Protein 5A7Z (pdb70)

Solvent-accessible surface area: 12415 Å² total

Foldseek 3Di:
DAQDPQLVQQVVQCVVVVFQEEEEEPFDPGSLSLSLVVPVQKDKDFAKDAAADDAHNRRGYGYDHDDHIGRIYIGHNHDHDDTDADQWQAEEQALCLVLDDPVQNVLQVVLVQLLQVLCSVFGHQDRYEYECDQPDDHPPHHYYDADDDDPPAQEAEEWQPFPAEDFLVVLQVGIYYYFAGARPPGTGDRDRVVVVCVVVVHDHGYYYYAAPPHPPLADPRPSLVSQLSSCCNRRVDGSNVSRVVD

Organism: Sulfolobus acidocaldarius (strain ATCC 33909 / DSM 639 / JCM 8929 / NBRC 15157 / NCIMB 11770) (NCBI:txid330779)

Structure (mmCIF, N/CA/C/O backbone):
data_5A7Z
#
_entry.id   5A7Z
#
_cell.length_a   41.770
_cell.length_b   46.320
_cell.length_c   138.020
_cell.angle_alpha   90.00
_cell.angle_beta   90.00
_cell.angle_gamma   90.00
#
_symmetry.space_group_name_H-M   'P 21 21 21'
#
loop_
_entity.id
_entity.type
_entity.pdbx_description
1 polymer 'TRNA (ADENINE(9)-N1)-METHYLTRANSFERASE'
2 water water
#
loop_
_atom_site.group_PDB
_atom_site.id
_atom_site.type_symbol
_atom_site.label_atom_id
_atom_site.label_alt_id
_atom_site.label_comp_id
_atom_site.label_asym_id
_atom_site.label_entity_id
_atom_site.label_seq_id
_atom_site.pdbx_PDB_ins_code
_atom_site.Cartn_x
_atom_site.Cartn_y
_atom_site.Cartn_z
_atom_site.occupancy
_atom_site.B_iso_or_equiv
_atom_site.auth_seq_id
_atom_site.auth_comp_id
_atom_site.auth_asym_id
_atom_site.auth_atom_id
_atom_site.pdbx_PDB_model_num
ATOM 1 N N . ARG A 1 17 ? -4.686 36.136 8.630 1.00 46.97 -4 ARG A N 1
ATOM 2 C CA . ARG A 1 17 ? -3.561 37.059 8.311 1.00 38.69 -4 ARG A CA 1
ATOM 3 C C . ARG A 1 17 ? -3.901 37.940 7.141 1.00 37.76 -4 ARG A C 1
ATOM 4 O O . ARG A 1 17 ? -4.595 37.528 6.218 1.00 37.05 -4 ARG A O 1
ATOM 12 N N . GLY A 1 18 ? -3.389 39.156 7.160 1.00 35.79 -3 GLY A N 1
ATOM 13 C CA . GLY A 1 18 ? -3.452 40.018 5.987 1.00 32.98 -3 GLY A CA 1
ATOM 14 C C . GLY A 1 18 ? -2.333 39.689 5.001 1.00 33.03 -3 GLY A C 1
ATOM 15 O O . GLY A 1 18 ? -1.378 38.974 5.329 1.00 33.57 -3 GLY A O 1
ATOM 16 N N . SER A 1 19 ? -2.464 40.208 3.785 1.00 31.67 -2 SER A N 1
ATOM 17 C CA . SER A 1 19 ? -1.525 39.926 2.715 1.00 33.64 -2 SER A CA 1
ATOM 18 C C . SER A 1 19 ? -0.255 40.772 2.882 1.00 33.23 -2 SER A C 1
ATOM 19 O O . SER A 1 19 ? 0.782 40.436 2.341 1.00 34.58 -2 SER A O 1
ATOM 22 N N . HIS A 1 20 ? -0.352 41.856 3.620 1.00 32.90 -1 HIS A N 1
ATOM 23 C CA . HIS A 1 20 ? 0.666 42.879 3.683 1.00 35.38 -1 HIS A CA 1
ATOM 24 C C . HIS A 1 20 ? 0.975 43.359 5.110 1.00 29.47 -1 HIS A C 1
ATOM 25 O O . HIS A 1 20 ? 1.051 44.525 5.348 1.00 33.26 -1 HIS A O 1
ATOM 40 N N . THR A 1 22 ? 3.002 44.489 8.173 1.00 25.79 2 THR A N 1
ATOM 41 C CA . THR A 1 22 ? 4.247 45.204 8.276 1.00 30.53 2 THR A CA 1
ATOM 42 C C . THR A 1 22 ? 5.424 44.312 8.623 1.00 31.25 2 THR A C 1
ATOM 43 O O . THR A 1 22 ? 6.482 44.395 8.003 1.00 33.32 2 THR A O 1
ATOM 47 N N . LEU A 1 23 ? 5.258 43.479 9.649 1.00 33.72 3 LEU A N 1
ATOM 48 C CA . LEU A 1 23 ? 6.358 42.647 10.106 1.00 33.79 3 LEU A CA 1
ATOM 49 C C . LEU A 1 23 ? 6.693 41.508 9.108 1.00 33.57 3 LEU A C 1
ATOM 50 O O . LEU A 1 23 ? 7.866 41.140 8.910 1.00 32.72 3 LEU A O 1
ATOM 55 N N . ALA A 1 24 ? 5.672 40.999 8.442 1.00 31.65 4 ALA A N 1
ATOM 56 C CA . ALA A 1 24 ? 5.869 40.045 7.367 1.00 29.82 4 ALA A CA 1
ATOM 57 C C . ALA A 1 24 ? 6.659 40.666 6.242 1.00 30.05 4 ALA A C 1
ATOM 58 O O . ALA A 1 24 ? 7.481 40.012 5.621 1.00 36.41 4 ALA A O 1
ATOM 60 N N . LYS A 1 25 ? 6.369 41.917 5.931 1.00 30.36 5 LYS A N 1
ATOM 61 C CA . LYS A 1 25 ? 7.056 42.589 4.848 1.00 32.88 5 LYS A CA 1
ATOM 62 C C . LYS A 1 25 ? 8.571 42.684 5.103 1.00 34.19 5 LYS A C 1
ATOM 63 O O . LYS A 1 25 ? 9.356 42.367 4.235 1.00 35.18 5 LYS A O 1
ATOM 69 N N . VAL A 1 26 ? 8.963 43.115 6.296 1.00 35.33 6 VAL A N 1
ATOM 70 C CA . VAL A 1 26 ? 10.390 43.287 6.597 1.00 38.58 6 VAL A CA 1
ATOM 71 C C . VAL A 1 26 ? 11.110 41.927 6.700 1.00 36.82 6 VAL A C 1
ATOM 72 O O . VAL A 1 26 ? 12.283 41.801 6.345 1.00 39.96 6 VAL A O 1
ATOM 76 N N . PHE A 1 27 ? 10.401 40.907 7.174 1.00 34.91 7 PHE A N 1
ATOM 77 C CA . PHE A 1 27 ? 10.979 39.584 7.259 1.00 31.56 7 PHE A CA 1
ATOM 78 C C . PHE A 1 27 ? 11.187 39.057 5.864 1.00 33.54 7 PHE A C 1
ATOM 79 O O . PHE A 1 27 ? 12.291 38.628 5.522 1.00 34.27 7 PHE A O 1
ATOM 87 N N . SER A 1 28 ? 10.151 39.141 5.032 1.00 32.08 8 SER A N 1
ATOM 88 C CA . SER A 1 28 ? 10.241 38.626 3.657 1.00 34.15 8 SER A CA 1
ATOM 89 C C . SER A 1 28 ? 11.319 39.316 2.872 1.00 33.65 8 SER A C 1
ATOM 90 O O . SER A 1 28 ? 11.935 38.696 2.059 1.00 32.55 8 SER A O 1
ATOM 93 N N . GLN A 1 29 ? 11.503 40.616 3.092 1.00 36.21 9 GLN A N 1
ATOM 94 C CA . GLN A 1 29 ? 12.572 41.384 2.418 1.00 39.97 9 GLN A CA 1
ATOM 95 C C . GLN A 1 29 ? 13.946 40.779 2.686 1.00 37.64 9 GLN A C 1
ATOM 96 O O . GLN A 1 29 ? 14.777 40.663 1.796 1.00 37.10 9 GLN A O 1
ATOM 102 N N . LYS A 1 30 ? 14.157 40.366 3.920 1.00 36.68 10 LYS A N 1
ATOM 103 C CA . LYS A 1 30 ? 15.409 39.816 4.311 1.00 32.97 10 LYS A CA 1
ATOM 104 C C . LYS A 1 30 ? 15.587 38.442 3.694 1.00 35.45 10 LYS A C 1
ATOM 105 O O . LYS A 1 30 ? 16.683 38.085 3.222 1.00 38.15 10 LYS A O 1
ATOM 111 N N . LEU A 1 31 ? 14.532 37.642 3.734 1.00 33.55 11 LEU A N 1
ATOM 112 C CA . LEU A 1 31 ? 14.602 36.286 3.205 1.00 34.94 11 LEU A CA 1
ATOM 113 C C . LEU A 1 31 ? 14.881 36.296 1.700 1.00 34.52 11 LEU A C 1
ATOM 114 O O . LEU A 1 31 ? 15.687 35.496 1.206 1.00 35.92 11 LEU A O 1
ATOM 119 N N . ARG A 1 32 ? 14.222 37.204 0.993 1.00 34.42 12 ARG A N 1
ATOM 120 C CA . ARG A 1 32 ? 14.484 37.451 -0.423 1.00 39.51 12 ARG A CA 1
ATOM 121 C C . ARG A 1 32 ? 15.938 37.857 -0.717 1.00 36.45 12 ARG A C 1
ATOM 122 O O . ARG A 1 32 ? 16.506 37.411 -1.676 1.00 40.13 12 ARG A O 1
ATOM 130 N N . GLU A 1 33 ? 16.467 38.792 0.045 1.00 38.79 13 GLU A N 1
ATOM 131 C CA . GLU A 1 33 ? 17.887 39.138 -0.013 1.00 42.18 13 GLU A CA 1
ATOM 132 C C . GLU A 1 33 ? 18.735 37.895 0.003 1.00 40.19 13 GLU A C 1
ATOM 133 O O . GLU A 1 33 ? 19.626 37.740 -0.807 1.00 40.40 13 GLU A O 1
ATOM 139 N N . LEU A 1 34 ? 18.427 37.000 0.939 1.00 41.25 14 LEU A N 1
ATOM 140 C CA . LEU A 1 34 ? 19.152 35.724 1.103 1.00 38.13 14 LEU A CA 1
ATOM 141 C C . LEU A 1 34 ? 18.807 34.642 0.102 1.00 34.61 14 LEU A C 1
ATOM 142 O O . LEU A 1 34 ? 19.292 33.534 0.222 1.00 36.79 14 LEU A O 1
ATOM 147 N N . GLY A 1 35 ? 17.906 34.925 -0.832 1.00 34.76 15 GLY A N 1
ATOM 148 C CA . GLY A 1 35 ? 17.492 33.938 -1.832 1.00 33.55 15 GLY A CA 1
ATOM 149 C C . GLY A 1 35 ? 16.609 32.817 -1.296 1.00 35.47 15 GLY A C 1
ATOM 150 O O . GLY A 1 35 ? 16.480 31.778 -1.932 1.00 36.80 15 GLY A O 1
ATOM 151 N N . ILE A 1 36 ? 15.981 33.036 -0.143 1.00 34.32 16 ILE A N 1
ATOM 152 C CA . ILE A 1 36 ? 15.108 32.038 0.479 1.00 35.60 16 ILE A CA 1
ATOM 153 C C . ILE A 1 36 ? 13.637 32.273 0.083 1.00 35.20 16 ILE A C 1
ATOM 154 O O . ILE A 1 36 ? 13.049 33.305 0.403 1.00 38.18 16 ILE A O 1
ATOM 159 N N . SER A 1 37 ? 13.060 31.262 -0.557 1.00 35.99 17 SER A N 1
ATOM 160 C CA . SER A 1 37 ? 11.718 31.307 -1.105 1.00 36.14 17 SER A CA 1
ATOM 161 C C . SER A 1 37 ? 10.761 30.393 -0.406 1.00 32.20 17 SER A C 1
ATOM 162 O O . SER A 1 37 ? 9.560 30.422 -0.684 1.00 34.64 17 SER A O 1
ATOM 165 N N . SER A 1 38 ? 11.290 29.523 0.435 1.00 31.36 18 SER A N 1
ATOM 166 C CA . SER A 1 38 ? 10.480 28.545 1.142 1.00 30.60 18 SER A CA 1
ATOM 167 C C . SER A 1 38 ? 11.070 28.273 2.467 1.00 27.92 18 SER A C 1
ATOM 168 O O . SER A 1 38 ? 12.311 28.286 2.642 1.00 29.16 18 SER A O 1
ATOM 171 N N . ILE A 1 39 ? 10.209 27.900 3.379 1.00 27.31 19 ILE A N 1
ATOM 172 C CA . ILE A 1 39 ? 10.613 27.553 4.727 1.00 26.73 19 ILE A CA 1
ATOM 173 C C . ILE A 1 39 ? 9.713 26.447 5.228 1.00 26.98 19 ILE A C 1
ATOM 174 O O . ILE A 1 39 ? 8.457 26.551 5.115 1.00 26.75 19 ILE A O 1
ATOM 179 N N . TYR A 1 40 ? 10.314 25.400 5.791 1.00 25.90 20 TYR A N 1
ATOM 180 C CA . TYR A 1 40 ? 9.553 24.369 6.494 1.00 26.15 20 TYR A CA 1
ATOM 181 C C . TYR A 1 40 ? 9.286 24.839 7.917 1.00 29.18 20 TYR A C 1
ATOM 182 O O . TYR A 1 40 ? 10.216 25.122 8.648 1.00 26.63 20 TYR A O 1
ATOM 191 N N . ILE A 1 41 ? 7.999 25.014 8.266 1.00 29.56 21 ILE A N 1
ATOM 192 C CA . ILE A 1 41 ? 7.603 25.721 9.475 1.00 26.78 21 ILE A CA 1
ATOM 193 C C . ILE A 1 41 ? 7.062 24.774 10.540 1.00 30.97 21 ILE A C 1
ATOM 194 O O . ILE A 1 41 ? 6.823 25.186 11.664 1.00 28.86 21 ILE A O 1
ATOM 199 N N . GLY A 1 42 ? 6.842 23.516 10.187 1.00 30.85 22 GLY A N 1
ATOM 200 C CA . GLY A 1 42 ? 6.495 22.514 11.191 1.00 32.09 22 GLY A CA 1
ATOM 201 C C . GLY A 1 42 ? 5.109 22.753 11.732 1.00 33.57 22 GLY A C 1
ATOM 202 O O . GLY A 1 42 ? 4.146 22.869 10.955 1.00 32.83 22 GLY A O 1
ATOM 203 N N . HIS A 1 43 ? 5.032 22.916 13.055 1.00 36.51 23 HIS A N 1
ATOM 204 C CA . HIS A 1 43 ? 3.778 23.187 13.764 1.00 37.82 23 HIS A CA 1
ATOM 205 C C . HIS A 1 43 ? 3.484 24.676 13.948 1.00 40.88 23 HIS A C 1
ATOM 206 O O . HIS A 1 43 ? 2.463 25.019 14.536 1.00 34.98 23 HIS A O 1
ATOM 213 N N . GLU A 1 44 ? 4.370 25.558 13.477 1.00 35.42 24 GLU A N 1
ATOM 214 C CA . GLU A 1 44 ? 4.188 26.982 13.727 1.00 34.24 24 GLU A CA 1
ATOM 215 C C . GLU A 1 44 ? 2.985 27.475 12.992 1.00 29.46 24 GLU A C 1
ATOM 216 O O . GLU A 1 44 ? 2.557 26.872 12.035 1.00 33.92 24 GLU A O 1
ATOM 222 N N . ARG A 1 45 ? 2.452 28.592 13.438 1.00 31.52 25 ARG A N 1
ATOM 223 C CA . ARG A 1 45 ? 1.408 29.288 12.719 1.00 35.19 25 ARG A CA 1
ATOM 224 C C . ARG A 1 45 ? 1.938 29.772 11.377 1.00 33.41 25 ARG A C 1
ATOM 225 O O . ARG A 1 45 ? 3.031 30.317 11.294 1.00 33.64 25 ARG A O 1
ATOM 233 N N . PRO A 1 46 ? 1.127 29.613 10.327 1.00 35.26 26 PRO A N 1
ATOM 234 C CA . PRO A 1 46 ? 1.530 29.906 8.959 1.00 34.12 26 PRO A CA 1
ATOM 235 C C . PRO A 1 46 ? 1.450 31.395 8.638 1.00 32.67 26 PRO A C 1
ATOM 236 O O . PRO A 1 46 ? 0.605 31.809 7.885 1.00 34.07 26 PRO A O 1
ATOM 240 N N . SER A 1 47 ? 2.355 32.179 9.219 1.00 29.24 27 SER A N 1
ATOM 241 C CA . SER A 1 47 ? 2.371 33.611 9.051 1.00 28.01 27 SER A CA 1
ATOM 242 C C . SER A 1 47 ? 3.793 34.061 9.324 1.00 26.09 27 SER A C 1
ATOM 243 O O . SER A 1 47 ? 4.320 33.725 10.360 1.00 27.49 27 SER A O 1
ATOM 246 N N . LEU A 1 48 ? 4.390 34.838 8.421 1.00 24.81 28 LEU A N 1
ATOM 247 C CA . LEU A 1 48 ? 5.764 35.326 8.633 1.00 27.87 28 LEU A CA 1
ATOM 248 C C . LEU A 1 48 ? 5.828 36.178 9.859 1.00 28.29 28 LEU A C 1
ATOM 249 O O . LEU A 1 48 ? 6.899 36.346 10.431 1.00 31.84 28 LEU A O 1
ATOM 254 N N . GLN A 1 49 ? 4.703 36.775 10.242 1.00 26.18 29 GLN A N 1
ATOM 255 C CA . GLN A 1 49 ? 4.686 37.631 11.435 1.00 27.87 29 GLN A CA 1
ATOM 256 C C . GLN A 1 49 ? 4.806 36.795 12.683 1.00 25.09 29 GLN A C 1
ATOM 257 O O . GLN A 1 49 ? 5.418 37.223 13.654 1.00 26.10 29 GLN A O 1
ATOM 263 N N . SER A 1 50 ? 4.174 35.623 12.664 1.00 26.23 30 SER A N 1
ATOM 264 C CA . SER A 1 50 ? 4.238 34.655 13.771 1.00 28.14 30 SER A CA 1
ATOM 265 C C . SER A 1 50 ? 5.648 34.092 13.872 1.00 27.13 30 SER A C 1
ATOM 266 O O . SER A 1 50 ? 6.174 33.913 14.931 1.00 27.70 30 SER A O 1
ATOM 269 N N . LEU A 1 51 ? 6.274 33.865 12.751 1.00 25.67 31 LEU A N 1
ATOM 270 C CA . LEU A 1 51 ? 7.598 33.322 12.775 1.00 29.22 31 LEU A CA 1
ATOM 271 C C . LEU A 1 51 ? 8.530 34.381 13.285 1.00 26.83 31 LEU A C 1
ATOM 272 O O . LEU A 1 51 ? 9.381 34.099 14.103 1.00 27.91 31 LEU A O 1
ATOM 277 N N . ALA A 1 52 ? 8.355 35.613 12.811 1.00 28.46 32 ALA A N 1
ATOM 278 C CA . ALA A 1 52 ? 9.224 36.714 13.245 1.00 28.85 32 ALA A CA 1
ATOM 279 C C . ALA A 1 52 ? 9.178 36.864 14.746 1.00 30.94 32 ALA A C 1
ATOM 280 O O . ALA A 1 52 ? 10.211 36.979 15.388 1.00 31.42 32 ALA A O 1
ATOM 282 N N . ILE A 1 53 ? 7.983 36.795 15.317 1.00 30.88 33 ILE A N 1
ATOM 283 C CA . ILE A 1 53 ? 7.831 36.934 16.741 1.00 33.74 33 ILE A CA 1
ATOM 284 C C . ILE A 1 53 ? 8.638 35.876 17.472 1.00 34.01 33 ILE A C 1
ATOM 285 O O . ILE A 1 53 ? 9.301 36.182 18.471 1.00 29.80 33 ILE A O 1
ATOM 290 N N . LYS A 1 54 ? 8.556 34.630 17.011 1.00 31.47 34 LYS A N 1
ATOM 291 C CA . LYS A 1 54 ? 9.278 33.555 17.680 1.00 31.57 34 LYS A CA 1
ATOM 292 C C . LYS A 1 54 ? 10.792 33.732 17.514 1.00 31.77 34 LYS A C 1
ATOM 293 O O . LYS A 1 54 ? 11.585 33.363 18.387 1.00 29.94 34 LYS A O 1
ATOM 307 N N . LEU A 1 56 ? 12.328 36.635 17.196 1.00 36.04 36 LEU A N 1
ATOM 308 C CA . LEU A 1 56 ? 12.759 37.801 17.954 1.00 37.55 36 LEU A CA 1
ATOM 309 C C . LEU A 1 56 ? 12.729 37.567 19.452 1.00 40.89 36 LEU A C 1
ATOM 310 O O . LEU A 1 56 ? 13.564 38.093 20.162 1.00 46.35 36 LEU A O 1
ATOM 315 N N . LEU A 1 57 ? 11.765 36.789 19.928 1.00 39.58 37 LEU A N 1
ATOM 316 C CA . LEU A 1 57 ? 11.535 36.655 21.366 1.00 41.18 37 LEU A CA 1
ATOM 317 C C . LEU A 1 57 ? 11.909 35.287 21.954 1.00 41.94 37 LEU A C 1
ATOM 318 O O . LEU A 1 57 ? 12.325 35.232 23.095 1.00 45.84 37 LEU A O 1
ATOM 323 N N . LYS A 1 58 ? 11.760 34.192 21.191 1.00 41.89 38 LYS A N 1
ATOM 324 C CA . LYS A 1 58 ? 11.717 32.826 21.784 1.00 35.38 38 LYS A CA 1
ATOM 325 C C . LYS A 1 58 ? 12.863 31.893 21.407 1.00 35.06 38 LYS A C 1
ATOM 326 O O . LYS A 1 58 ? 12.734 30.670 21.577 1.00 38.55 38 LYS A O 1
ATOM 332 N N . ASN A 1 59 ? 13.937 32.420 20.828 1.00 35.34 39 ASN A N 1
ATOM 333 C CA . ASN A 1 59 ? 15.074 31.579 20.403 1.00 38.65 39 ASN A CA 1
ATOM 334 C C . ASN A 1 59 ? 14.773 30.548 19.275 1.00 36.33 39 ASN A C 1
ATOM 335 O O . ASN A 1 59 ? 15.268 29.408 19.292 1.00 41.87 39 ASN A O 1
ATOM 340 N N . TYR A 1 60 ? 14.019 30.985 18.270 1.00 33.14 40 TYR A N 1
ATOM 341 C CA . TYR A 1 60 ? 13.836 30.224 17.042 1.00 32.38 40 TYR A CA 1
ATOM 342 C C . TYR A 1 60 ? 14.721 30.802 15.938 1.00 32.34 40 TYR A C 1
ATOM 343 O O . TYR A 1 60 ? 15.030 31.970 15.937 1.00 33.29 40 TYR A O 1
ATOM 352 N N . GLY A 1 61 ? 15.092 29.987 14.971 1.00 29.58 41 GLY A N 1
ATOM 353 C CA . GLY A 1 61 ? 15.675 30.518 13.766 1.00 27.51 41 GLY A CA 1
ATOM 354 C C . GLY A 1 61 ? 15.616 29.497 12.673 1.00 29.12 41 GLY A C 1
ATOM 355 O O . GLY A 1 61 ? 14.845 28.541 12.745 1.00 31.74 41 GLY A O 1
ATOM 356 N N . LEU A 1 62 ? 16.461 29.681 11.678 1.00 28.75 42 LEU A N 1
ATOM 357 C CA . LEU A 1 62 ? 16.497 28.829 10.517 1.00 29.16 42 LEU A CA 1
ATOM 358 C C . LEU A 1 62 ? 17.615 27.791 10.612 1.00 30.51 42 LEU A C 1
ATOM 359 O O . LEU A 1 62 ? 18.737 28.091 11.054 1.00 30.90 42 LEU A O 1
ATOM 364 N N . VAL A 1 63 ? 17.299 26.581 10.179 1.00 28.12 43 VAL A N 1
ATOM 365 C CA . VAL A 1 63 ? 18.267 25.540 10.020 1.00 32.45 43 VAL A CA 1
ATOM 366 C C . VAL A 1 63 ? 18.322 25.104 8.546 1.00 32.36 43 VAL A C 1
ATOM 367 O O . VAL A 1 63 ? 17.295 24.954 7.890 1.00 31.22 43 VAL A O 1
ATOM 371 N N . GLU A 1 64 ? 19.527 24.981 8.022 1.00 30.10 44 GLU A N 1
ATOM 372 C CA . GLU A 1 64 ? 19.721 24.617 6.658 1.00 34.00 44 GLU A CA 1
ATOM 373 C C . GLU A 1 64 ? 19.589 23.131 6.510 1.00 34.72 44 GLU A C 1
ATOM 374 O O . GLU A 1 64 ? 20.293 22.386 7.142 1.00 43.98 44 GLU A O 1
ATOM 380 N N . GLU A 1 65 ? 18.630 22.723 5.728 1.00 37.20 45 GLU A N 1
ATOM 381 C CA . GLU A 1 65 ? 18.268 21.344 5.603 1.00 41.89 45 GLU A CA 1
ATOM 382 C C . GLU A 1 65 ? 17.152 21.164 4.603 1.00 37.00 45 GLU A C 1
ATOM 383 O O . GLU A 1 65 ? 16.295 21.987 4.433 1.00 38.69 45 GLU A O 1
ATOM 389 N N . ARG A 1 66 ? 17.207 20.062 3.922 1.00 33.15 46 ARG A N 1
ATOM 390 C CA . ARG A 1 66 ? 16.300 19.794 2.824 1.00 39.87 46 ARG A CA 1
ATOM 391 C C . ARG A 1 66 ? 15.062 19.025 3.307 1.00 36.21 46 ARG A C 1
ATOM 392 O O . ARG A 1 66 ? 15.177 18.006 3.927 1.00 38.14 46 ARG A O 1
ATOM 400 N N . ARG A 1 67 ? 13.883 19.567 3.044 1.00 35.22 47 ARG A N 1
ATOM 401 C CA . ARG A 1 67 ? 12.635 18.950 3.433 1.00 32.12 47 ARG A CA 1
ATOM 402 C C . ARG A 1 67 ? 11.652 19.044 2.300 1.00 34.74 47 ARG A C 1
ATOM 403 O O . ARG A 1 67 ? 11.781 19.869 1.396 1.00 37.59 47 ARG A O 1
ATOM 411 N N . GLU A 1 68 ? 10.648 18.206 2.343 1.00 34.48 48 GLU A N 1
ATOM 412 C CA . GLU A 1 68 ? 9.547 18.352 1.454 1.00 38.81 48 GLU A CA 1
ATOM 413 C C . GLU A 1 68 ? 8.370 18.658 2.336 1.00 38.01 48 GLU A C 1
ATOM 414 O O . GLU A 1 68 ? 8.441 18.466 3.521 1.00 44.21 48 GLU A O 1
ATOM 420 N N . GLY A 1 69 ? 7.297 19.165 1.779 1.00 34.12 49 GLY A N 1
ATOM 421 C CA . GLY A 1 69 ? 6.126 19.374 2.584 1.00 34.77 49 GLY A CA 1
ATOM 422 C C . GLY A 1 69 ? 5.053 19.875 1.694 1.00 36.10 49 GLY A C 1
ATOM 423 O O . GLY A 1 69 ? 5.240 19.990 0.483 1.00 39.53 49 GLY A O 1
ATOM 432 N N . LEU A 1 71 ? 2.392 22.887 0.651 1.00 35.08 51 LEU A N 1
ATOM 433 C CA . LEU A 1 71 ? 2.233 24.328 0.750 1.00 34.98 51 LEU A CA 1
ATOM 434 C C . LEU A 1 71 ? 1.085 24.697 1.660 1.00 39.58 51 LEU A C 1
ATOM 435 O O . LEU A 1 71 ? -0.050 24.306 1.423 1.00 39.37 51 LEU A O 1
ATOM 440 N N . ILE A 1 72 ? 1.388 25.443 2.717 1.00 40.73 52 ILE A N 1
ATOM 441 C CA . ILE A 1 72 ? 0.374 25.894 3.629 1.00 37.79 52 ILE A CA 1
ATOM 442 C C . ILE A 1 72 ? -0.102 27.286 3.257 1.00 38.67 52 ILE A C 1
ATOM 443 O O . ILE A 1 72 ? -1.290 27.548 3.245 1.00 43.30 52 ILE A O 1
ATOM 448 N N . THR A 1 73 ? 0.835 28.183 2.978 1.00 36.44 53 THR A N 1
ATOM 449 C CA . THR A 1 73 ? 0.510 29.552 2.612 1.00 33.83 53 THR A CA 1
ATOM 450 C C . THR A 1 73 ? 1.723 30.145 1.935 1.00 33.93 53 THR A C 1
ATOM 451 O O . THR A 1 73 ? 2.851 29.660 2.133 1.00 33.57 53 THR A O 1
ATOM 455 N N . GLN A 1 74 ? 1.493 31.177 1.131 1.00 29.96 54 GLN A N 1
ATOM 456 C CA . GLN A 1 74 ? 2.567 31.955 0.568 1.00 36.35 54 GLN A CA 1
ATOM 457 C C . GLN A 1 74 ? 2.429 33.414 0.996 1.00 33.20 54 GLN A C 1
ATOM 458 O O . GLN A 1 74 ? 1.469 34.078 0.652 1.00 35.80 54 GLN A O 1
ATOM 464 N N . ASP A 1 75 ? 3.431 33.911 1.705 1.00 32.70 55 ASP A N 1
ATOM 465 C CA . ASP A 1 75 ? 3.336 35.201 2.422 1.00 33.04 55 ASP A CA 1
ATOM 466 C C . ASP A 1 75 ? 4.439 36.073 1.896 1.00 34.62 55 ASP A C 1
ATOM 467 O O . ASP A 1 75 ? 5.614 35.739 2.049 1.00 31.06 55 ASP A O 1
ATOM 472 N N . HIS A 1 76 ? 4.070 37.150 1.244 1.00 35.30 56 HIS A N 1
ATOM 473 C CA . HIS A 1 76 ? 5.018 38.012 0.605 1.00 35.59 56 HIS A CA 1
ATOM 474 C C . HIS A 1 76 ? 5.970 37.182 -0.238 1.00 37.95 56 HIS A C 1
ATOM 475 O O . HIS A 1 76 ? 7.152 37.377 -0.204 1.00 37.57 56 HIS A O 1
ATOM 482 N N . GLY A 1 77 ? 5.420 36.227 -0.972 1.00 39.33 57 GLY A N 1
ATOM 483 C CA . GLY A 1 77 ? 6.169 35.392 -1.905 1.00 39.87 57 GLY A CA 1
ATOM 484 C C . GLY A 1 77 ? 7.020 34.309 -1.264 1.00 42.22 57 GLY A C 1
ATOM 485 O O . GLY A 1 77 ? 7.761 33.627 -1.952 1.00 40.61 57 GLY A O 1
ATOM 486 N N . ILE A 1 78 ? 6.964 34.174 0.061 1.00 40.26 58 ILE A N 1
ATOM 487 C CA . ILE A 1 78 ? 7.704 33.109 0.719 1.00 33.49 58 ILE A CA 1
ATOM 488 C C . ILE A 1 78 ? 6.740 31.984 0.939 1.00 32.54 58 ILE A C 1
ATOM 489 O O . ILE A 1 78 ? 5.724 32.176 1.572 1.00 33.83 58 ILE A O 1
ATOM 494 N N . LYS A 1 79 ? 7.051 30.811 0.404 1.00 30.68 59 LYS A N 1
ATOM 495 C CA . LYS A 1 79 ? 6.248 29.630 0.653 1.00 31.25 59 LYS A CA 1
ATOM 496 C C . LYS A 1 79 ? 6.509 29.046 2.037 1.00 31.33 59 LYS A C 1
ATOM 497 O O . LYS A 1 79 ? 7.680 28.773 2.416 1.00 28.48 59 LYS A O 1
ATOM 503 N N . LEU A 1 80 ? 5.427 28.822 2.787 1.00 26.44 60 LEU A N 1
ATOM 504 C CA . LEU A 1 80 ? 5.528 28.201 4.112 1.00 29.44 60 LEU A CA 1
ATOM 505 C C . LEU A 1 80 ? 4.945 26.836 4.033 1.00 30.71 60 LEU A C 1
ATOM 506 O O . LEU A 1 80 ? 3.782 26.676 3.636 1.00 31.64 60 LEU A O 1
ATOM 511 N N . ILE A 1 81 ? 5.776 25.835 4.288 1.00 30.01 61 ILE A N 1
ATOM 512 C CA . ILE A 1 81 ? 5.393 24.474 4.028 1.00 29.41 61 ILE A CA 1
ATOM 513 C C . ILE A 1 81 ? 5.526 23.630 5.236 1.00 29.89 61 ILE A C 1
ATOM 514 O O . ILE A 1 81 ? 6.297 23.928 6.141 1.00 31.17 61 ILE A O 1
ATOM 519 N N . SER A 1 82 ? 4.768 22.546 5.255 1.00 33.68 62 SER A N 1
ATOM 520 C CA . SER A 1 82 ? 4.779 21.664 6.392 1.00 39.11 62 SER A CA 1
ATOM 521 C C . SER A 1 82 ? 4.239 20.277 6.028 1.00 41.52 62 SER A C 1
ATOM 522 O O . SER A 1 82 ? 3.567 20.115 5.014 1.00 48.48 62 SER A O 1
ATOM 525 N N . GLY A 1 83 ? 4.502 19.293 6.883 1.00 50.75 63 GLY A N 1
ATOM 526 C CA . GLY A 1 83 ? 3.988 17.932 6.671 1.00 51.59 63 GLY A CA 1
ATOM 527 C C . GLY A 1 83 ? 4.704 17.244 5.524 1.00 55.82 63 GLY A C 1
ATOM 528 O O . GLY A 1 83 ? 5.954 17.212 5.478 1.00 54.68 63 GLY A O 1
ATOM 529 N N . LYS A 1 84 ? 3.925 16.695 4.590 1.00 56.86 64 LYS A N 1
ATOM 530 C CA . LYS A 1 84 ? 4.491 16.002 3.433 1.00 56.25 64 LYS A CA 1
ATOM 531 C C . LYS A 1 84 ? 3.796 16.412 2.155 1.00 49.29 64 LYS A C 1
ATOM 532 O O . LYS A 1 84 ? 2.597 16.740 2.151 1.00 45.96 64 LYS A O 1
ATOM 538 N N . GLY A 1 85 ? 4.557 16.426 1.063 1.00 44.99 65 GLY A N 1
ATOM 539 C CA . GLY A 1 85 ? 4.025 16.872 -0.213 1.00 45.45 65 GLY A CA 1
ATOM 540 C C . GLY A 1 85 ? 5.102 17.204 -1.215 1.00 46.11 65 GLY A C 1
ATOM 541 O O . GLY A 1 85 ? 6.259 16.825 -1.055 1.00 50.29 65 GLY A O 1
ATOM 542 N N . THR A 1 86 ? 4.725 17.946 -2.241 1.00 48.38 66 THR A N 1
ATOM 543 C CA . THR A 1 86 ? 5.552 18.050 -3.437 1.00 55.31 66 THR A CA 1
ATOM 544 C C . THR A 1 86 ? 6.494 19.241 -3.421 1.00 51.15 66 THR A C 1
ATOM 545 O O . THR A 1 86 ? 7.252 19.423 -4.366 1.00 51.41 66 THR A O 1
ATOM 549 N N . GLU A 1 87 ? 6.400 20.086 -2.394 1.00 44.50 67 GLU A N 1
ATOM 550 C CA . GLU A 1 87 ? 7.229 21.272 -2.329 1.00 40.10 67 GLU A CA 1
ATOM 551 C C . GLU A 1 87 ? 8.522 20.929 -1.585 1.00 38.72 67 GLU A C 1
ATOM 552 O O . GLU A 1 87 ? 8.574 19.987 -0.816 1.00 49.34 67 GLU A O 1
ATOM 558 N N . THR A 1 88 ? 9.562 21.680 -1.852 1.00 33.58 68 THR A N 1
ATOM 559 C CA . THR A 1 88 ? 10.845 21.532 -1.181 1.00 36.35 68 THR A CA 1
ATOM 560 C C . THR A 1 88 ? 11.156 22.826 -0.465 1.00 30.74 68 THR A C 1
ATOM 561 O O . THR A 1 88 ? 10.819 23.865 -0.959 1.00 32.14 68 THR A O 1
ATOM 565 N N . SER A 1 89 ? 11.836 22.754 0.676 1.00 32.08 69 SER A N 1
ATOM 566 C CA . SER A 1 89 ? 12.509 23.932 1.261 1.00 30.90 69 SER A CA 1
ATOM 567 C C . SER A 1 89 ? 13.934 23.546 1.551 1.00 28.53 69 SER A C 1
ATOM 568 O O . SER A 1 89 ? 14.229 22.367 1.610 1.00 29.37 69 SER A O 1
ATOM 571 N N . ARG A 1 90 ? 14.810 24.542 1.690 1.00 26.81 70 ARG A N 1
ATOM 572 C CA . ARG A 1 90 ? 16.227 24.346 2.071 1.00 27.79 70 ARG A CA 1
ATOM 573 C C . ARG A 1 90 ? 16.515 24.880 3.460 1.00 28.13 70 ARG A C 1
ATOM 574 O O . ARG A 1 90 ? 17.671 24.869 3.910 1.00 28.42 70 ARG A O 1
ATOM 582 N N . TYR A 1 91 ? 15.488 25.464 4.092 1.00 28.30 71 TYR A N 1
ATOM 583 C CA . TYR A 1 91 ? 15.595 26.059 5.419 1.00 26.60 71 TYR A CA 1
ATOM 584 C C . TYR A 1 91 ? 14.370 25.667 6.221 1.00 28.07 71 TYR A C 1
ATOM 585 O O . TYR A 1 91 ? 13.224 25.723 5.714 1.00 27.77 71 TYR A O 1
ATOM 594 N N . THR A 1 92 ? 14.620 25.225 7.451 1.00 27.32 72 THR A N 1
ATOM 595 C CA . THR A 1 92 ? 13.582 24.8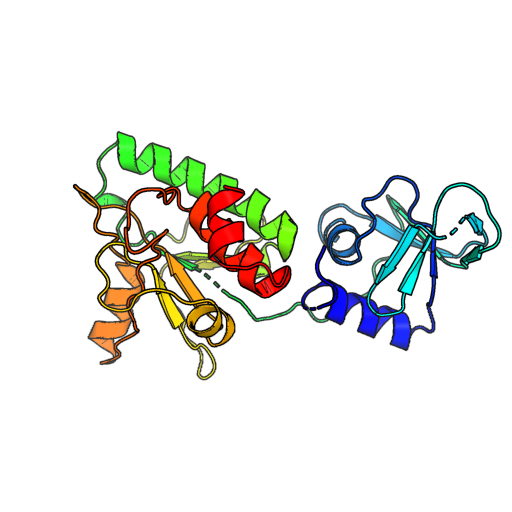21 8.363 1.00 28.55 72 THR A CA 1
ATOM 596 C C . THR A 1 92 ? 13.550 25.768 9.555 1.00 30.32 72 THR A C 1
ATOM 597 O O . THR A 1 92 ? 14.602 26.113 10.114 1.00 29.35 72 THR A O 1
ATOM 601 N N . PHE A 1 93 ? 12.357 26.223 9.920 1.00 26.74 73 PHE A N 1
ATOM 602 C CA . PHE A 1 93 ? 12.219 27.157 11.020 1.00 29.60 73 PHE A CA 1
ATOM 603 C C . PHE A 1 93 ? 12.109 26.362 12.307 1.00 33.12 73 PHE A C 1
ATOM 604 O O . PHE A 1 93 ? 11.185 25.592 12.469 1.00 32.98 73 PHE A O 1
ATOM 612 N N . ARG A 1 94 ? 13.010 26.582 13.244 1.00 38.58 74 ARG A N 1
ATOM 613 C CA . ARG A 1 94 ? 12.842 25.958 14.548 1.00 41.14 74 ARG A CA 1
ATOM 614 C C . ARG A 1 94 ? 13.723 26.428 15.675 1.00 37.18 74 ARG A C 1
ATOM 615 O O . ARG A 1 94 ? 14.669 27.194 15.488 1.00 33.71 74 ARG A O 1
ATOM 623 N N . LYS A 1 95 ? 13.452 25.835 16.829 1.00 38.68 75 LYS A N 1
ATOM 624 C CA . LYS A 1 95 ? 14.062 26.189 18.085 1.00 39.43 75 LYS A CA 1
ATOM 625 C C . LYS A 1 95 ? 15.570 26.019 17.966 1.00 35.26 75 LYS A C 1
ATOM 626 O O . LYS A 1 95 ? 16.018 25.022 17.452 1.00 38.14 75 LYS A O 1
ATOM 632 N N . GLY A 1 96 ? 16.341 27.011 18.407 1.00 36.92 76 GLY A N 1
ATOM 633 C CA . GLY A 1 96 ? 17.810 26.923 18.372 1.00 33.50 76 GLY A CA 1
ATOM 634 C C . GLY A 1 96 ? 18.422 27.179 17.009 1.00 36.16 76 GLY A C 1
ATOM 635 O O . GLY A 1 96 ? 19.625 27.090 16.853 1.00 41.59 76 GLY A O 1
ATOM 636 N N . GLY A 1 97 ? 17.599 27.494 16.010 1.00 35.89 77 GLY A N 1
ATOM 637 C CA . GLY A 1 97 ? 18.099 27.910 14.710 1.00 38.73 77 GLY A CA 1
ATOM 638 C C . GLY A 1 97 ? 18.732 29.304 14.737 1.00 42.35 77 GLY A C 1
ATOM 639 O O . GLY A 1 97 ? 18.591 30.040 15.713 1.00 39.97 77 GLY A O 1
ATOM 640 N N . LYS A 1 98 ? 19.391 29.681 13.640 1.00 43.72 78 LYS A N 1
ATOM 641 C CA . LYS A 1 98 ? 20.046 30.974 13.555 1.00 44.69 78 LYS A CA 1
ATOM 642 C C . LYS A 1 98 ? 19.056 32.048 13.218 1.00 40.38 78 LYS A C 1
ATOM 643 O O . LYS A 1 98 ? 18.202 31.853 12.394 1.00 37.18 78 LYS A O 1
ATOM 649 N N . LYS A 1 99 ? 19.211 33.199 13.839 1.00 45.78 79 LYS A N 1
ATOM 650 C CA . LYS A 1 99 ? 18.416 34.377 13.576 1.00 47.98 79 LYS A CA 1
ATOM 651 C C . LYS A 1 99 ? 18.876 35.103 12.352 1.00 45.96 79 LYS A C 1
ATOM 652 O O . LYS A 1 99 ? 20.030 35.085 12.037 1.00 49.43 79 LYS A O 1
ATOM 658 N N . VAL A 1 100 ? 17.970 35.769 11.671 1.00 42.20 80 VAL A N 1
ATOM 659 C CA . VAL A 1 100 ? 18.390 36.726 10.644 1.00 38.57 80 VAL A CA 1
ATOM 660 C C . VAL A 1 100 ? 17.925 38.105 11.056 1.00 37.78 80 VAL A C 1
ATOM 661 O O . VAL A 1 100 ? 16.869 38.243 11.646 1.00 39.17 80 VAL A O 1
ATOM 665 N N . SER A 1 101 ? 18.765 39.103 10.818 1.00 41.99 81 SER A N 1
ATOM 666 C CA . SER A 1 101 ? 18.455 40.485 11.137 1.00 44.01 81 SER A CA 1
ATOM 667 C C . SER A 1 101 ? 17.336 40.991 10.269 1.00 39.72 81 SER A C 1
ATOM 668 O O . SER A 1 101 ? 17.364 40.808 9.055 1.00 39.17 81 SER A O 1
ATOM 671 N N . ILE A 1 102 ? 16.374 41.670 10.871 1.00 35.15 82 ILE A N 1
ATOM 672 C CA . ILE A 1 102 ? 15.371 42.358 10.087 1.00 39.06 82 ILE A CA 1
ATOM 673 C C . ILE A 1 102 ? 15.191 43.794 10.566 1.00 40.18 82 ILE A C 1
ATOM 674 O O . ILE A 1 102 ? 15.460 44.115 11.720 1.00 41.69 82 ILE A O 1
ATOM 679 N N . HIS A 1 103 ? 14.775 44.669 9.671 1.00 38.44 83 HIS A N 1
ATOM 680 C CA . HIS A 1 103 ? 14.639 46.045 10.052 1.00 47.48 83 HIS A CA 1
ATOM 681 C C . HIS A 1 103 ? 13.298 46.241 10.731 1.00 41.09 83 HIS A C 1
ATOM 682 O O . HIS A 1 103 ? 12.272 46.363 10.077 1.00 42.98 83 HIS A O 1
ATOM 689 N N . LEU A 1 104 ? 13.317 46.278 12.046 1.00 37.80 84 LEU A N 1
ATOM 690 C CA . LEU A 1 104 ? 12.092 46.338 12.809 1.00 44.30 84 LEU A CA 1
ATOM 691 C C . LEU A 1 104 ? 11.365 47.661 12.538 1.00 43.37 84 LEU A C 1
ATOM 692 O O . LEU A 1 104 ? 11.969 48.721 12.575 1.00 47.11 84 LEU A O 1
ATOM 697 N N . PRO A 1 105 ? 10.080 47.584 12.193 1.00 39.38 85 PRO A N 1
ATOM 698 C CA . PRO A 1 105 ? 9.289 48.747 11.821 1.00 40.79 85 PRO A CA 1
ATOM 699 C C . PRO A 1 105 ? 9.138 49.821 12.934 1.00 36.70 85 PRO A C 1
ATOM 700 O O . PRO A 1 105 ? 8.857 49.500 14.064 1.00 32.95 85 PRO A O 1
ATOM 704 N N . GLU A 1 106 ? 9.275 51.090 12.581 1.00 35.80 86 GLU A N 1
ATOM 705 C CA . GLU A 1 106 ? 9.037 52.143 13.548 1.00 43.40 86 GLU A CA 1
ATOM 706 C C . GLU A 1 106 ? 7.533 52.291 13.768 1.00 35.41 86 GLU A C 1
ATOM 707 O O . GLU A 1 106 ? 7.052 52.430 14.880 1.00 39.38 86 GLU A O 1
ATOM 713 N N . TYR A 1 107 ? 6.801 52.181 12.690 1.00 32.29 87 TYR A N 1
ATOM 714 C CA . TYR A 1 107 ? 5.395 52.461 12.685 1.00 35.33 87 TYR A CA 1
ATOM 715 C C . TYR A 1 107 ? 4.644 51.201 12.344 1.00 36.25 87 TYR A C 1
ATOM 716 O O . TYR A 1 107 ? 5.188 50.304 11.685 1.00 34.73 87 TYR A O 1
ATOM 725 N N . PRO A 1 108 ? 3.374 51.125 12.763 1.00 34.14 88 PRO A N 1
ATOM 726 C CA . PRO A 1 108 ? 2.745 52.168 13.540 1.00 34.55 88 PRO A CA 1
ATOM 727 C C . PRO A 1 108 ? 3.085 52.073 15.024 1.00 34.21 88 PRO A C 1
ATOM 728 O O . PRO A 1 108 ? 3.591 51.045 15.480 1.00 32.68 88 PRO A O 1
ATOM 732 N N . LYS A 1 109 ? 2.814 53.160 15.750 1.00 33.95 89 LYS A N 1
ATOM 733 C CA . LYS A 1 109 ? 3.070 53.243 1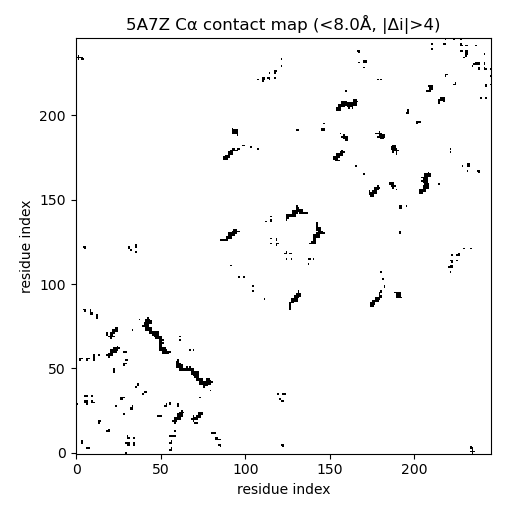7.187 1.00 33.76 89 LYS A CA 1
ATOM 734 C C . LYS A 1 109 ? 1.784 53.265 17.935 1.00 29.71 89 LYS A C 1
ATOM 735 O O . LYS A 1 109 ? 0.914 54.058 17.636 1.00 33.10 89 LYS A O 1
ATOM 749 N N . VAL A 1 111 ? 0.401 53.914 21.652 1.00 29.84 91 VAL A N 1
ATOM 750 C CA . VAL A 1 111 ? 0.873 54.599 22.857 1.00 30.62 91 VAL A CA 1
ATOM 751 C C . VAL A 1 111 ? -0.198 54.518 23.893 1.00 29.22 91 VAL A C 1
ATOM 752 O O . VAL A 1 111 ? -1.347 54.923 23.635 1.00 32.49 91 VAL A O 1
ATOM 756 N N . ILE A 1 112 ? 0.122 53.901 25.020 1.00 31.33 92 ILE A N 1
ATOM 757 C CA . ILE A 1 112 ? -0.776 53.908 26.171 1.00 34.01 92 ILE A CA 1
ATOM 758 C C . ILE A 1 112 ? -0.351 55.025 27.113 1.00 36.22 92 ILE A C 1
ATOM 759 O O . ILE A 1 112 ? 0.762 55.003 27.675 1.00 29.60 92 ILE A O 1
ATOM 764 N N . ASP A 1 113 ? -1.244 55.995 27.287 1.00 34.09 93 ASP A N 1
ATOM 765 C CA . ASP A 1 113 ? -0.932 57.193 28.081 1.00 36.80 93 ASP A CA 1
ATOM 766 C C . ASP A 1 113 ? -1.418 57.017 29.511 1.00 34.51 93 ASP A C 1
ATOM 767 O O . ASP A 1 113 ? -2.595 57.181 29.814 1.00 34.23 93 ASP A O 1
ATOM 772 N N . LEU A 1 114 ? -0.489 56.699 30.392 1.00 34.25 94 LEU A N 1
ATOM 773 C CA . LEU A 1 114 ? -0.811 56.501 31.791 1.00 34.79 94 LEU A CA 1
ATOM 774 C C . LEU A 1 114 ? -0.382 57.686 32.664 1.00 35.50 94 LEU A C 1
ATOM 775 O O . LEU A 1 114 ? -0.278 57.552 33.866 1.00 38.26 94 LEU A O 1
ATOM 780 N N . GLY A 1 115 ? -0.149 58.844 32.062 1.00 34.96 95 GLY A N 1
ATOM 781 C CA . GLY A 1 115 ? 0.001 60.090 32.825 1.00 37.44 95 GLY A CA 1
ATOM 782 C C . GLY A 1 115 ? -1.060 60.263 33.915 1.00 35.73 95 GLY A C 1
ATOM 783 O O . GLY A 1 115 ? -0.746 60.664 34.990 1.00 40.05 95 GLY A O 1
ATOM 784 N N . LEU A 1 116 ? -2.305 59.893 33.635 1.00 38.46 96 LEU A N 1
ATOM 785 C CA . LEU A 1 116 ? -3.407 60.064 34.587 1.00 41.93 96 LEU A CA 1
ATOM 786 C C . LEU A 1 116 ? -3.434 59.076 35.789 1.00 44.91 96 LEU A C 1
ATOM 787 O O . LEU A 1 116 ? -4.332 59.175 36.616 1.00 37.70 96 LEU A O 1
ATOM 792 N N . PHE A 1 117 ? -2.493 58.127 35.867 1.00 43.81 97 PHE A N 1
ATOM 793 C CA . PHE A 1 117 ? -2.693 56.927 36.683 1.00 43.48 97 PHE A CA 1
ATOM 794 C C . PHE A 1 117 ? -3.082 57.263 38.126 1.00 45.89 97 PHE A C 1
ATOM 795 O O . PHE A 1 117 ? -4.032 56.710 38.659 1.00 44.28 97 PHE A O 1
ATOM 803 N N . GLU A 1 118 ? -2.401 58.232 38.715 1.00 46.29 98 GLU A N 1
ATOM 804 C CA . GLU A 1 118 ? -2.636 58.600 40.108 1.00 44.86 98 GLU A CA 1
ATOM 805 C C . GLU A 1 118 ? -3.970 59.329 40.359 1.00 40.70 98 GLU A C 1
ATOM 806 O O . GLU A 1 118 ? -4.374 59.474 41.484 1.00 46.83 98 GLU A O 1
ATOM 812 N N . PHE A 1 119 ? -4.679 59.708 39.303 1.00 42.90 99 PHE A N 1
ATOM 813 C CA . PHE A 1 119 ? -6.013 60.298 39.425 1.00 43.09 99 PHE A CA 1
ATOM 814 C C . PHE A 1 119 ? -7.115 59.230 39.420 1.00 43.59 99 PHE A C 1
ATOM 815 O O . PHE A 1 119 ? -8.274 59.564 39.601 1.00 45.02 99 PHE A O 1
ATOM 823 N N . LEU A 1 120 ? -6.772 57.970 39.127 1.00 39.02 100 LEU A N 1
ATOM 824 C CA . LEU A 1 120 ? -7.764 56.917 39.000 1.00 36.99 100 LEU A CA 1
ATOM 825 C C . LEU A 1 120 ? -8.137 56.381 40.370 1.00 37.22 100 LEU A C 1
ATOM 826 O O . LEU A 1 120 ? -7.303 56.268 41.259 1.00 33.06 100 LEU A O 1
ATOM 831 N N . ASN A 1 121 ? -9.377 55.976 40.527 1.00 35.30 101 ASN A N 1
ATOM 832 C CA . ASN A 1 121 ? -9.729 55.219 41.706 1.00 37.68 101 ASN A CA 1
ATOM 833 C C . ASN A 1 121 ? -9.135 53.793 41.621 1.00 37.00 101 ASN A C 1
ATOM 834 O O . ASN A 1 121 ? -8.397 53.464 40.674 1.00 33.52 101 ASN A O 1
ATOM 839 N N . GLU A 1 122 ? -9.377 52.990 42.645 1.00 31.54 102 GLU A N 1
ATOM 840 C CA . GLU A 1 122 ? -8.620 51.758 42.835 1.00 37.57 102 GLU A CA 1
ATOM 841 C C . GLU A 1 122 ? -9.061 50.683 41.858 1.00 35.12 102 GLU A C 1
ATOM 842 O O . GLU A 1 122 ? -8.239 49.990 41.331 1.00 27.63 102 GLU A O 1
ATOM 848 N N . GLU A 1 123 ? -10.369 50.598 41.596 1.00 35.20 103 GLU A N 1
ATOM 849 C CA . GLU A 1 123 ? -10.912 49.697 40.594 1.00 37.73 103 GLU A CA 1
ATOM 850 C C . GLU A 1 123 ? -10.352 50.045 39.203 1.00 39.83 103 GLU A C 1
ATOM 851 O O . GLU A 1 123 ? -9.954 49.159 38.433 1.00 40.20 103 GLU A O 1
ATOM 857 N N . GLU A 1 124 ? -10.379 51.335 38.876 1.00 37.10 104 GLU A N 1
ATOM 858 C CA . GLU A 1 124 ? -9.846 51.827 37.608 1.00 40.10 104 GLU A CA 1
ATOM 859 C C . GLU A 1 124 ? -8.351 51.515 37.440 1.00 36.70 104 GLU A C 1
ATOM 860 O O . GLU A 1 124 ? -7.925 51.035 36.392 1.00 31.35 104 GLU A O 1
ATOM 866 N N . LYS A 1 125 ? -7.561 51.790 38.469 1.00 32.06 105 LYS A N 1
ATOM 867 C CA . LYS A 1 125 ? -6.140 51.428 38.449 1.00 31.99 105 LYS A CA 1
ATOM 868 C C . LYS A 1 125 ? -5.918 49.934 38.147 1.00 39.16 105 LYS A C 1
ATOM 869 O O . LYS A 1 125 ? -4.995 49.550 37.386 1.00 35.04 105 LYS A O 1
ATOM 875 N N . GLU A 1 126 ? -6.749 49.090 38.755 1.00 39.88 106 GLU A N 1
ATOM 876 C CA . GLU A 1 126 ? -6.530 47.657 38.671 1.00 44.05 106 GLU A CA 1
ATOM 877 C C . GLU A 1 126 ? -6.887 47.185 37.277 1.00 36.36 106 GLU A C 1
ATOM 878 O O . GLU A 1 126 ? -6.097 46.515 36.654 1.00 36.40 106 GLU A O 1
ATOM 884 N N . LYS A 1 127 ? -8.092 47.510 36.809 1.00 35.46 107 LYS A N 1
ATOM 885 C CA . LYS A 1 127 ? -8.460 47.261 35.411 1.00 38.48 107 LYS A CA 1
ATOM 886 C C . LYS A 1 127 ? -7.360 47.718 34.489 1.00 32.37 107 LYS A C 1
ATOM 887 O O . LYS A 1 127 ? -6.888 46.976 33.657 1.00 38.97 107 LYS A O 1
ATOM 893 N N . THR A 1 128 ? -6.985 48.966 34.620 1.00 31.14 108 THR A N 1
ATOM 894 C CA . THR A 1 128 ? -6.011 49.557 33.710 1.00 32.23 108 THR A CA 1
ATOM 895 C C . THR A 1 128 ? -4.733 48.747 33.637 1.00 29.00 108 THR A C 1
ATOM 896 O O . THR A 1 128 ? -4.200 48.524 32.554 1.00 27.64 108 THR A O 1
ATOM 900 N N . LEU A 1 129 ? -4.231 48.291 34.766 1.00 28.69 109 LEU A N 1
ATOM 901 C CA . LEU A 1 129 ? -2.946 47.554 34.741 1.00 30.55 109 LEU A CA 1
ATOM 902 C C . LEU A 1 129 ? -3.090 46.190 34.074 1.00 33.56 109 LEU A C 1
ATOM 903 O O . LEU A 1 129 ? -2.129 45.660 33.433 1.00 30.05 109 LEU A O 1
ATOM 908 N N . LEU A 1 130 ? -4.285 45.611 34.219 1.00 30.87 110 LEU A N 1
ATOM 909 C CA . LEU A 1 130 ? -4.569 44.325 33.610 1.00 34.18 110 LEU A CA 1
ATOM 910 C C . LEU A 1 130 ? -4.679 44.511 32.100 1.00 34.01 110 LEU A C 1
ATOM 911 O O . LEU A 1 130 ? -4.106 43.744 31.335 1.00 32.00 110 LEU A O 1
ATOM 916 N N . GLN A 1 131 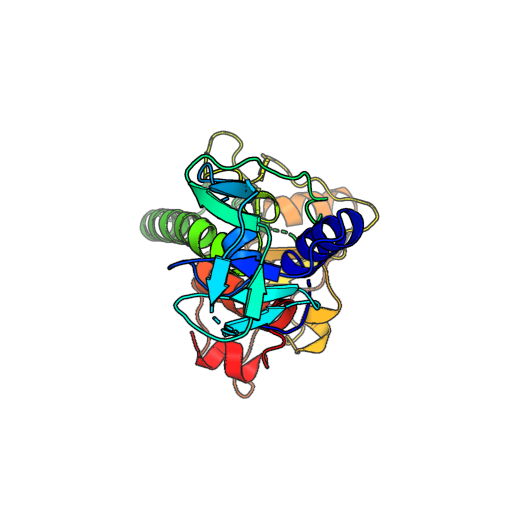? -5.423 45.548 31.687 1.00 32.51 111 GLN A N 1
ATOM 917 C CA . GLN A 1 131 ? -5.551 45.901 30.289 1.00 28.73 111 GLN A CA 1
ATOM 918 C C . GLN A 1 131 ? -4.204 46.197 29.647 1.00 29.74 111 GLN A C 1
ATOM 919 O O . GLN A 1 131 ? -3.925 45.758 28.536 1.00 32.14 111 GLN A O 1
ATOM 925 N N . VAL A 1 132 ? -3.354 46.912 30.337 1.00 28.93 112 VAL A N 1
ATOM 926 C CA . VAL A 1 132 ? -2.072 47.196 29.769 1.00 28.22 112 VAL A CA 1
ATOM 927 C C . VAL A 1 132 ? -1.315 45.928 29.500 1.00 30.92 112 VAL A C 1
ATOM 928 O O . VAL A 1 132 ? -0.793 45.738 28.422 1.00 29.59 112 VAL A O 1
ATOM 932 N N . ASP A 1 133 ? -1.266 45.047 30.480 1.00 35.19 113 ASP A N 1
ATOM 933 C CA . ASP A 1 133 ? -0.582 43.774 30.321 1.00 36.18 113 ASP A CA 1
ATOM 934 C C . ASP A 1 133 ? -1.113 42.953 29.144 1.00 35.27 113 ASP A C 1
ATOM 935 O O . ASP A 1 133 ? -0.332 42.406 28.371 1.00 33.00 113 ASP A O 1
ATOM 940 N N . LEU A 1 134 ? -2.440 42.890 29.017 1.00 30.59 114 LEU A N 1
ATOM 941 C CA . LEU A 1 134 ? -3.098 42.287 27.880 1.00 30.89 114 LEU A CA 1
ATOM 942 C C . LEU A 1 134 ? -2.693 42.878 26.532 1.00 29.41 114 LEU A C 1
ATOM 943 O O . LEU A 1 134 ? -2.742 42.180 25.524 1.00 29.45 114 LEU A O 1
ATOM 948 N N . CYS A 1 135 ? -2.355 44.170 26.512 1.00 28.41 115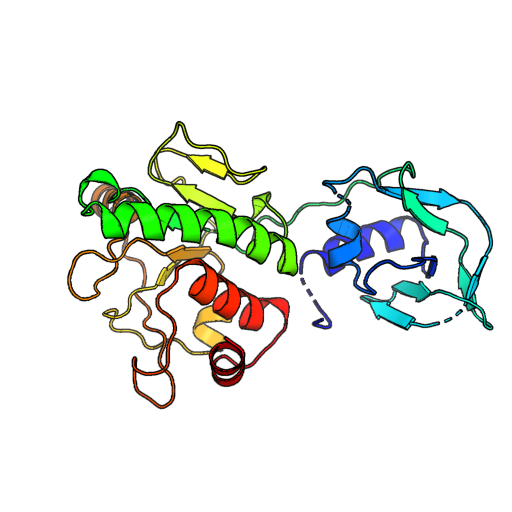 CYS A N 1
ATOM 949 C CA . CYS A 1 135 ? -1.876 44.843 25.308 1.00 30.16 115 CYS A CA 1
ATOM 950 C C . CYS A 1 135 ? -0.591 44.231 24.819 1.00 30.79 115 CYS A C 1
ATOM 951 O O . CYS A 1 135 ? -0.350 44.225 23.636 1.00 30.61 115 CYS A O 1
ATOM 954 N N . LEU A 1 136 ? 0.253 43.738 25.724 1.00 32.30 116 LEU A N 1
ATOM 955 C CA . LEU A 1 136 ? 1.457 43.065 25.288 1.00 34.01 116 LEU A CA 1
ATOM 956 C C . LEU A 1 136 ? 1.122 41.805 24.470 1.00 36.70 116 LEU A C 1
ATOM 957 O O . LEU A 1 136 ? 1.823 41.492 23.491 1.00 38.31 116 LEU A O 1
ATOM 962 N N . SER A 1 137 ? 0.052 41.094 24.842 1.00 35.20 117 SER A N 1
ATOM 963 C CA . SER A 1 137 ? -0.382 39.902 24.049 1.00 35.80 117 SER A CA 1
ATOM 964 C C . SER A 1 137 ? -0.979 40.301 22.723 1.00 32.39 117 SER A C 1
ATOM 965 O O . SER A 1 137 ? -0.711 39.683 21.721 1.00 31.42 117 SER A O 1
ATOM 968 N N . VAL A 1 138 ? -1.770 41.355 22.722 1.00 29.79 118 VAL A N 1
ATOM 969 C CA . VAL A 1 138 ? -2.274 41.908 21.484 1.00 30.44 118 VAL A CA 1
ATOM 970 C C . VAL A 1 138 ? -1.155 42.374 20.549 1.00 28.95 118 VAL A C 1
ATOM 971 O O . VAL A 1 138 ? -1.128 41.999 19.370 1.00 30.52 118 VAL A O 1
ATOM 975 N N . ILE A 1 139 ? -0.240 43.193 21.033 1.00 27.75 119 ILE A N 1
ATOM 976 C CA . ILE A 1 139 ? 0.797 43.730 20.125 1.00 29.51 119 ILE A CA 1
ATOM 977 C C . ILE A 1 139 ? 1.594 42.590 19.472 1.00 28.18 119 ILE A C 1
ATOM 978 O O . ILE A 1 139 ? 1.951 42.635 18.298 1.00 26.99 119 ILE A O 1
ATOM 983 N N . ARG A 1 140 ? 1.774 41.531 20.216 1.00 29.51 120 ARG A N 1
ATOM 984 C CA . ARG A 1 140 ? 2.521 40.384 19.732 1.00 32.82 120 ARG A CA 1
ATOM 985 C C . ARG A 1 140 ? 1.792 39.544 18.689 1.00 29.73 120 ARG A C 1
ATOM 986 O O . ARG A 1 140 ? 2.425 38.802 17.994 1.00 25.12 120 ARG A O 1
ATOM 994 N N . LYS A 1 141 ? 0.491 39.733 18.588 1.00 28.06 121 LYS A N 1
ATOM 995 C CA . LYS A 1 141 ? -0.331 39.119 17.590 1.00 29.16 121 LYS A CA 1
ATOM 996 C C . LYS A 1 141 ? -0.196 39.811 16.231 1.00 27.88 121 LYS A C 1
ATOM 997 O O . LYS A 1 141 ? -0.392 39.208 15.231 1.00 32.55 121 LYS A O 1
ATOM 1003 N N . PHE A 1 142 ? 0.113 41.103 16.242 1.00 27.75 122 PHE A N 1
ATOM 1004 C CA . PHE A 1 142 ? 0.146 41.874 15.005 1.00 27.08 122 PHE A CA 1
ATOM 1005 C C . PHE A 1 142 ? 1.542 42.371 14.650 1.00 29.79 122 PHE A C 1
ATOM 1006 O O . PHE A 1 142 ? 1.979 42.253 13.505 1.00 29.76 122 PHE A O 1
ATOM 1014 N N . LEU A 1 143 ? 2.237 42.933 15.632 1.00 28.97 123 LEU A N 1
ATOM 1015 C CA . LEU A 1 143 ? 3.530 43.516 15.391 1.00 29.90 123 LEU A CA 1
ATOM 1016 C C . LEU A 1 143 ? 4.549 42.902 16.316 1.00 28.08 123 LEU A C 1
ATOM 1017 O O . LEU A 1 143 ? 4.678 41.729 16.332 1.00 27.07 123 LEU A O 1
ATOM 1022 N N . TRP A 1 144 ? 5.246 43.710 17.096 1.00 30.70 124 TRP A N 1
ATOM 1023 C CA . TRP A 1 144 ? 6.070 43.213 18.165 1.00 31.34 124 TRP A CA 1
ATOM 1024 C C . TRP A 1 144 ? 6.117 44.219 19.294 1.00 31.86 124 TRP A C 1
ATOM 1025 O O . TRP A 1 144 ? 5.625 45.311 19.139 1.00 28.30 124 TRP A O 1
ATOM 1036 N N . ASP A 1 145 ? 6.670 43.814 20.429 1.00 29.73 125 ASP A N 1
ATOM 1037 C CA . ASP A 1 145 ? 6.767 44.661 21.618 1.00 32.73 125 ASP A CA 1
ATOM 1038 C C . ASP A 1 145 ? 7.131 46.110 21.312 1.00 31.05 125 ASP A C 1
ATOM 1039 O O . ASP A 1 145 ? 6.667 46.998 21.945 1.00 28.10 125 ASP A O 1
ATOM 1044 N N . GLY A 1 146 ? 8.019 46.310 20.357 1.00 36.33 126 GLY A N 1
ATOM 1045 C CA . GLY A 1 146 ? 8.704 47.612 20.190 1.00 36.86 126 GLY A CA 1
ATOM 1046 C C . GLY A 1 146 ? 7.795 48.664 19.595 1.00 36.07 126 GLY A C 1
ATOM 1047 O O . GLY A 1 146 ? 8.143 49.837 19.547 1.00 35.68 126 GLY A O 1
ATOM 1048 N N . ASN A 1 147 ? 6.625 48.237 19.155 1.00 34.99 127 ASN A N 1
ATOM 1049 C CA . ASN A 1 147 ? 5.621 49.115 18.595 1.00 30.14 127 ASN A CA 1
ATOM 1050 C C . ASN A 1 147 ? 4.653 49.567 19.657 1.00 31.77 127 ASN A C 1
ATOM 1051 O O . ASN A 1 147 ? 3.735 50.246 19.388 1.00 35.87 127 ASN A O 1
ATOM 1056 N N . LEU A 1 148 ? 4.873 49.152 20.872 1.00 30.68 128 LEU A N 1
ATOM 1057 C CA . LEU A 1 148 ? 4.060 49.532 21.976 1.00 32.90 128 LEU A CA 1
ATOM 1058 C C . LEU A 1 148 ? 4.889 50.427 22.877 1.00 34.78 128 LEU A C 1
ATOM 1059 O O . LEU A 1 148 ? 6.045 50.109 23.196 1.00 33.55 128 LEU A O 1
ATOM 1064 N N . THR A 1 149 ? 4.285 51.543 23.267 1.00 33.82 129 THR A N 1
ATOM 1065 C CA . THR A 1 149 ? 4.874 52.491 24.193 1.00 34.15 129 THR A CA 1
ATOM 1066 C C . THR A 1 149 ? 3.872 52.746 25.312 1.00 32.25 129 THR A C 1
ATOM 1067 O O . THR A 1 149 ? 2.652 52.969 25.048 1.00 30.30 129 THR A O 1
ATOM 1071 N N . VAL A 1 150 ? 4.359 52.650 26.543 1.00 25.35 130 VAL A N 1
ATOM 1072 C CA . VAL A 1 150 ? 3.596 53.045 27.730 1.00 32.71 130 VAL A CA 1
ATOM 1073 C C . VAL A 1 150 ? 4.215 54.261 28.339 1.00 33.63 130 VAL A C 1
ATOM 1074 O O . VAL A 1 150 ? 5.460 54.329 28.581 1.00 29.00 130 VAL A O 1
ATOM 1078 N N . VAL A 1 151 ? 3.404 55.267 28.503 1.00 34.80 131 VAL A N 1
ATOM 1079 C CA . VAL A 1 151 ? 3.917 56.511 28.971 1.00 40.83 131 VAL A CA 1
ATOM 1080 C C . VAL A 1 151 ? 3.205 57.010 30.185 1.00 44.86 131 VAL A C 1
ATOM 1081 O O . VAL A 1 151 ? 2.013 56.988 30.276 1.00 41.14 131 VAL A O 1
ATOM 1085 N N . GLY A 1 152 ? 3.978 57.450 31.143 1.00 62.87 132 GLY A N 1
ATOM 1086 C CA . GLY A 1 152 ? 3.379 58.077 32.291 1.00 65.85 132 GLY A CA 1
ATOM 1087 C C . GLY A 1 152 ? 4.030 57.669 33.557 1.00 59.48 132 GLY A C 1
ATOM 1088 O O . GLY A 1 152 ? 3.818 58.294 34.551 1.00 61.98 132 GLY A O 1
ATOM 1089 N N . LYS A 1 153 ? 4.818 56.611 33.502 1.00 71.12 133 LYS A N 1
ATOM 1090 C CA . LYS A 1 153 ? 5.533 56.096 34.656 1.00 71.92 133 LYS A CA 1
ATOM 1091 C C . LYS A 1 153 ? 6.755 55.399 34.209 1.00 75.99 133 LYS A C 1
ATOM 1092 O O . LYS A 1 153 ? 6.646 54.422 33.539 1.00 91.01 133 LYS A O 1
ATOM 1098 N N . ALA A 1 154 ? 7.914 55.872 34.621 1.00 72.05 134 ALA A N 1
ATOM 1099 C CA . ALA A 1 154 ? 9.180 55.330 34.182 1.00 69.84 134 ALA A CA 1
ATOM 1100 C C . ALA A 1 154 ? 9.621 53.985 34.785 1.00 71.79 134 ALA A C 1
ATOM 1101 O O . ALA A 1 154 ? 10.510 53.351 34.254 1.00 62.69 134 ALA A O 1
ATOM 1103 N N . ASP A 1 155 ? 8.997 53.553 35.875 1.00 74.42 135 ASP A N 1
ATOM 1104 C CA . ASP A 1 155 ? 9.422 52.344 36.587 1.00 77.75 135 ASP A CA 1
ATOM 1105 C C . ASP A 1 155 ? 8.954 50.997 35.995 1.00 78.81 135 ASP A C 1
ATOM 1106 O O . ASP A 1 155 ? 9.732 50.068 35.892 1.00 73.97 135 ASP A O 1
ATOM 1111 N N . TYR A 1 156 ? 7.685 50.921 35.622 1.00 74.46 136 TYR A N 1
ATOM 1112 C CA . TYR A 1 156 ? 7.038 49.738 35.079 1.00 67.07 136 TYR A CA 1
ATOM 1113 C C . TYR A 1 156 ? 7.802 48.953 34.020 1.00 65.90 136 TYR A C 1
ATOM 1114 O O . TYR A 1 156 ? 8.642 49.509 33.368 1.00 65.45 136 TYR A O 1
ATOM 1123 N N . VAL A 1 157 ? 7.489 47.669 33.875 1.00 57.22 137 VAL A N 1
ATOM 1124 C CA . VAL A 1 157 ? 8.158 46.824 32.894 1.00 54.57 137 VAL A CA 1
ATOM 1125 C C . VAL A 1 157 ? 7.240 45.708 32.409 1.00 46.36 137 VAL A C 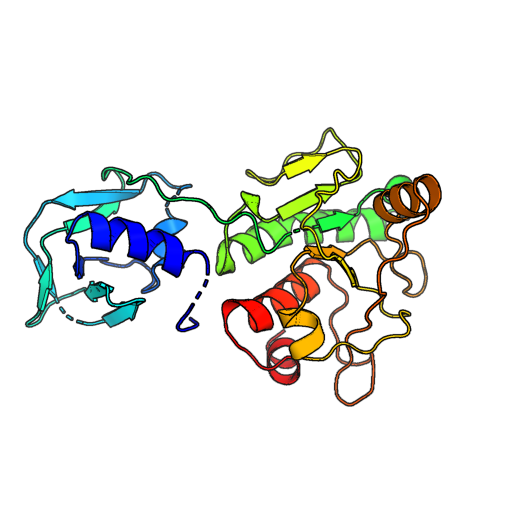1
ATOM 1126 O O . VAL A 1 157 ? 6.463 45.149 33.183 1.00 43.26 137 VAL A O 1
ATOM 1130 N N . LEU A 1 158 ? 7.160 45.714 31.072 1.00 36.11 138 LEU A N 1
ATOM 1131 C CA . LEU A 1 158 ? 6.208 45.019 30.228 1.00 36.71 138 LEU A CA 1
ATOM 1132 C C . LEU A 1 158 ? 6.879 44.471 28.966 1.00 38.36 138 LEU A C 1
ATOM 1133 O O . LEU A 1 158 ? 6.899 45.108 27.953 1.00 34.42 138 LEU A O 1
ATOM 1138 N N . GLY A 1 159 ? 7.431 43.280 29.044 1.00 37.17 139 GLY A N 1
ATOM 1139 C CA . GLY A 1 159 ? 8.207 42.745 27.962 1.00 36.83 139 GLY A CA 1
ATOM 1140 C C . GLY A 1 159 ? 9.203 43.742 27.467 1.00 40.03 139 GLY A C 1
ATOM 1141 O O . GLY A 1 159 ? 9.827 44.410 28.232 1.00 39.28 139 GLY A O 1
ATOM 1142 N N . ARG A 1 160 ? 9.302 43.867 26.156 1.00 40.49 140 ARG A N 1
ATOM 1143 C CA . ARG A 1 160 ? 10.202 44.804 25.504 1.00 42.05 140 ARG A CA 1
ATOM 1144 C C . ARG A 1 160 ? 9.567 46.082 24.984 1.00 40.19 140 ARG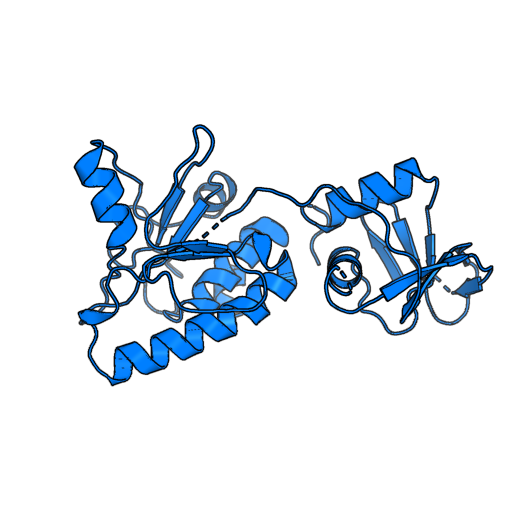 A C 1
ATOM 1145 O O . ARG A 1 160 ? 10.110 46.747 24.140 1.00 39.52 140 ARG A O 1
ATOM 1153 N N . ALA A 1 161 ? 8.403 46.401 25.492 1.00 35.48 141 ALA A N 1
ATOM 1154 C CA . ALA A 1 161 ? 7.732 47.613 25.122 1.00 33.84 141 ALA A CA 1
ATOM 1155 C C . ALA A 1 161 ? 8.558 48.821 25.546 1.00 36.50 141 ALA A C 1
ATOM 1156 O O . ALA A 1 161 ? 9.386 48.725 26.433 1.00 35.09 141 ALA A O 1
ATOM 1158 N N . ASN A 1 162 ? 8.351 49.958 24.895 1.00 39.41 142 ASN A N 1
ATOM 1159 C CA . ASN A 1 162 ? 9.038 51.202 25.299 1.00 41.32 142 ASN A CA 1
ATOM 1160 C C . ASN A 1 162 ? 8.323 51.842 26.478 1.00 40.90 142 ASN A C 1
ATOM 1161 O O . ASN A 1 162 ? 7.112 52.102 26.427 1.00 34.74 142 ASN A O 1
ATOM 1166 N N . ILE A 1 163 ? 9.073 52.076 27.545 1.00 41.27 143 ILE A N 1
ATOM 1167 C CA . ILE A 1 163 ? 8.527 52.648 28.776 1.00 40.17 143 ILE A CA 1
ATOM 1168 C C . ILE A 1 163 ? 9.180 53.997 29.035 1.00 40.25 143 ILE A C 1
ATOM 1169 O O . ILE A 1 163 ? 10.395 54.074 29.267 1.00 35.75 143 ILE A O 1
ATOM 1174 N N . VAL A 1 164 ? 8.390 55.059 28.976 1.00 39.69 144 VAL A N 1
ATOM 1175 C CA . VAL A 1 164 ? 8.909 56.397 29.192 1.00 37.07 144 VAL A CA 1
ATOM 1176 C C . VAL A 1 164 ? 8.027 57.174 30.136 1.00 41.06 144 VAL A C 1
ATOM 1177 O O . VAL A 1 164 ? 6.841 56.844 30.331 1.00 40.64 144 VAL A O 1
ATOM 1181 N N . GLN A 1 165 ? 8.621 58.179 30.775 1.00 45.93 145 GLN A N 1
ATOM 1182 C CA . GLN A 1 165 ? 7.876 59.060 31.650 1.00 45.46 145 GLN A CA 1
ATOM 1183 C C . GLN A 1 165 ? 7.120 60.107 30.874 1.00 44.86 145 GLN A C 1
ATOM 1184 O O . GLN A 1 165 ? 5.982 60.453 31.228 1.00 44.77 145 GLN A O 1
ATOM 1190 N N . SER A 1 166 ? 7.775 60.665 29.863 1.00 40.56 146 SER A N 1
ATOM 1191 C CA . SER A 1 166 ? 7.164 61.688 29.036 1.00 44.65 146 SER A CA 1
ATOM 1192 C C . SER A 1 166 ? 7.200 61.327 27.567 1.00 42.03 146 SER A C 1
ATOM 1193 O O . SER A 1 166 ? 8.094 60.625 27.112 1.00 43.14 146 SER A O 1
ATOM 1196 N N . LEU A 1 167 ? 6.266 61.892 26.815 1.00 43.26 147 LEU A N 1
ATOM 1197 C CA . LEU A 1 167 ? 6.128 61.594 25.394 1.00 47.11 147 LEU A CA 1
ATOM 1198 C C . LEU A 1 167 ? 7.206 62.270 24.549 1.00 48.54 147 LEU A C 1
ATOM 1199 O O . LEU A 1 167 ? 7.397 63.475 24.601 1.00 55.56 147 LEU A O 1
ATOM 1204 N N . SER A 1 168 ? 7.918 61.465 23.785 1.00 53.84 148 SER A N 1
ATOM 1205 C CA . SER A 1 168 ? 8.901 61.945 22.832 1.00 50.80 148 SER A CA 1
ATOM 1206 C C . SER A 1 168 ? 8.273 61.865 21.438 1.00 52.45 148 SER A C 1
ATOM 1207 O O . SER A 1 168 ? 7.778 60.814 21.038 1.00 56.26 148 SER A O 1
ATOM 1210 N N . LEU A 1 169 ? 8.264 62.966 20.708 1.00 47.68 149 LEU A N 1
ATOM 1211 C CA . LEU A 1 169 ? 7.468 63.048 19.497 1.00 49.35 149 LEU A CA 1
ATOM 1212 C C . LEU A 1 169 ? 8.356 63.425 18.348 1.00 50.92 149 LEU A C 1
ATOM 1213 O O . LEU A 1 169 ? 8.991 64.464 18.391 1.00 52.13 149 LEU A O 1
ATOM 1218 N N . SER A 1 170 ? 8.404 62.577 17.320 1.00 47.25 150 SER A N 1
ATOM 1219 C CA . SER A 1 170 ? 9.255 62.831 16.171 1.00 47.50 150 SER A CA 1
ATOM 1220 C C . SER A 1 170 ? 8.558 63.643 15.055 1.00 45.80 150 SER A C 1
ATOM 1221 O O . SER A 1 170 ? 7.315 63.723 14.977 1.00 43.94 150 SER A O 1
ATOM 1224 N N . ASP A 1 171 ? 9.396 64.245 14.213 1.00 39.42 151 ASP A N 1
ATOM 1225 C CA . ASP A 1 171 ? 8.993 64.904 12.963 1.00 47.25 151 ASP A CA 1
ATOM 1226 C C . ASP A 1 171 ? 7.934 64.167 12.167 1.00 42.88 151 ASP A C 1
ATOM 1227 O O . ASP A 1 171 ? 7.240 64.777 11.367 1.00 39.85 151 ASP A O 1
ATOM 1232 N N . GLU A 1 172 ? 7.975 62.840 12.231 1.00 42.63 152 GLU A N 1
ATOM 1233 C CA . GLU A 1 172 ? 7.210 61.997 11.329 1.00 40.02 152 GLU A CA 1
ATOM 1234 C C . GLU A 1 172 ? 5.994 61.387 11.973 1.00 37.77 152 GLU A C 1
ATOM 1235 O O . GLU A 1 172 ? 5.189 60.808 11.282 1.00 34.62 152 GLU A O 1
ATOM 1241 N N . ASP A 1 173 ? 5.874 61.499 13.295 1.00 34.44 153 ASP A N 1
ATOM 1242 C CA . ASP A 1 173 ? 4.719 60.972 14.001 1.00 34.34 153 ASP A CA 1
ATOM 1243 C C . ASP A 1 173 ? 3.526 61.730 13.592 1.00 32.45 153 ASP A C 1
ATOM 1244 O O . ASP A 1 173 ? 3.533 62.930 13.642 1.00 40.75 153 ASP A O 1
ATOM 1249 N N . ASN A 1 174 ? 2.459 61.037 13.286 1.00 33.79 154 ASN A N 1
ATOM 1250 C CA . ASN A 1 174 ? 1.235 61.700 12.895 1.00 37.43 154 ASN A CA 1
ATOM 1251 C C . ASN A 1 174 ? 0.071 61.170 13.720 1.00 38.26 154 ASN A C 1
ATOM 1252 O O . ASN A 1 174 ? -0.684 60.319 13.249 1.00 34.91 154 ASN A O 1
ATOM 1257 N N . PRO A 1 175 ? -0.056 61.660 14.975 1.00 38.64 155 PRO A N 1
ATOM 1258 C CA . PRO A 1 175 ? -0.821 60.997 16.019 1.00 36.06 155 PRO A CA 1
ATOM 1259 C C . PRO A 1 175 ? -2.277 61.313 15.959 1.00 38.07 155 PRO A C 1
ATOM 1260 O O . PRO A 1 175 ? -2.664 62.386 15.499 1.00 38.27 155 PRO A O 1
ATOM 1264 N N . VAL A 1 176 ? -3.090 60.375 16.408 1.00 34.17 156 VAL A N 1
ATOM 1265 C CA . VAL A 1 176 ? -4.466 60.673 16.725 1.00 36.39 156 VAL A CA 1
ATOM 1266 C C . VAL A 1 176 ? -4.746 60.167 18.137 1.00 37.38 156 VAL A C 1
ATOM 1267 O O . VAL A 1 176 ? -4.039 59.291 18.628 1.00 39.39 156 VAL A O 1
ATOM 1271 N N . ILE A 1 177 ? -5.714 60.779 18.815 1.00 35.71 157 ILE A N 1
ATOM 1272 C CA . ILE A 1 177 ? -6.044 60.441 20.184 1.00 32.76 157 ILE A CA 1
ATOM 1273 C C . ILE A 1 177 ? -7.388 59.728 20.168 1.00 36.41 157 ILE A C 1
ATOM 1274 O O . ILE A 1 177 ? -8.368 60.240 19.634 1.00 35.11 157 ILE A O 1
ATOM 1279 N N . LEU A 1 178 ? -7.440 58.567 20.795 1.00 36.33 158 LEU A N 1
ATOM 1280 C CA . LEU A 1 178 ? -8.672 57.828 20.876 1.00 36.42 158 LEU A CA 1
ATOM 1281 C C . LEU A 1 178 ? -9.451 58.279 22.077 1.00 35.21 158 LEU A C 1
ATOM 1282 O O . LEU A 1 178 ? -8.964 58.245 23.179 1.00 41.40 158 LEU A O 1
ATOM 1287 N N . ASP A 1 179 ? -10.657 58.753 21.822 1.00 37.12 159 ASP A N 1
ATOM 1288 C CA . ASP A 1 179 ? -11.434 59.481 22.807 1.00 39.83 159 ASP A CA 1
ATOM 1289 C C . ASP A 1 179 ? -12.923 59.263 22.520 1.00 36.81 159 ASP A C 1
ATOM 1290 O O . ASP A 1 179 ? -13.429 59.743 21.505 1.00 35.52 159 ASP A O 1
ATOM 1295 N N . PRO A 1 180 ? -13.625 58.552 23.412 1.00 42.22 160 PRO A N 1
ATOM 1296 C CA . PRO A 1 180 ? -15.081 58.345 23.260 1.00 46.88 160 PRO A CA 1
ATOM 1297 C C . PRO A 1 180 ? -15.848 59.639 23.056 1.00 48.54 160 PRO A C 1
ATOM 1298 O O . PRO A 1 180 ? -16.939 59.635 22.481 1.00 47.76 160 PRO A O 1
ATOM 1302 N N . TYR A 1 181 ? -15.279 60.735 23.532 1.00 49.97 161 TYR A N 1
ATOM 1303 C CA . TYR A 1 181 ? -15.936 62.024 23.480 1.00 53.53 161 TYR A CA 1
ATOM 1304 C C . TYR A 1 181 ? -15.221 62.964 22.519 1.00 53.72 161 TYR A C 1
ATOM 1305 O O . TYR A 1 181 ? -15.470 64.159 22.519 1.00 47.59 161 TYR A O 1
ATOM 1314 N N . GLY A 1 182 ? -14.346 62.415 21.675 1.00 55.33 162 GLY A N 1
ATOM 1315 C CA . GLY A 1 182 ? -13.748 63.189 20.598 1.00 50.16 162 GLY A CA 1
ATOM 1316 C C . GLY A 1 182 ? -14.823 63.698 19.664 1.00 48.55 162 GLY A C 1
ATOM 1317 O O . GLY A 1 182 ? -15.959 63.255 19.741 1.00 58.80 162 GLY A O 1
ATOM 1318 N N . ASP A 1 183 ? -14.468 64.604 18.764 1.00 45.18 163 ASP A N 1
ATOM 1319 C CA . ASP A 1 183 ? -15.448 65.175 17.843 1.00 53.51 163 ASP A CA 1
ATOM 1320 C C . ASP A 1 183 ? -15.367 64.556 16.447 1.00 58.85 163 ASP A C 1
ATOM 1321 O O . ASP A 1 183 ? -16.301 64.656 15.673 1.00 61.99 163 ASP A O 1
ATOM 1326 N N . VAL A 1 184 ? -14.241 63.928 16.129 1.00 58.72 164 VAL A N 1
ATOM 1327 C CA . VAL A 1 184 ? -14.093 63.216 14.871 1.00 54.32 164 VAL A CA 1
ATOM 1328 C C . VAL A 1 184 ? -14.562 61.775 15.069 1.00 52.67 164 VAL A C 1
ATOM 1329 O O . VAL A 1 184 ? -14.235 61.141 16.072 1.00 55.57 164 VAL A O 1
ATOM 1333 N N . VAL A 1 185 ? -15.309 61.254 14.106 1.00 48.68 165 VAL A N 1
ATOM 1334 C CA . VAL A 1 185 ? -15.730 59.859 14.136 1.00 46.57 165 VAL A CA 1
ATOM 1335 C C . VAL A 1 185 ? -14.714 59.032 13.361 1.00 45.77 165 VAL A C 1
ATOM 1336 O O . VAL A 1 185 ? -14.337 59.395 12.267 1.00 46.75 165 VAL A O 1
ATOM 1340 N N . ALA A 1 186 ? -14.265 57.923 13.932 1.00 44.28 166 ALA A N 1
ATOM 1341 C CA . ALA A 1 186 ? -13.256 57.131 13.265 1.00 46.86 166 ALA A CA 1
ATOM 1342 C C . ALA A 1 186 ? -13.835 56.477 12.005 1.00 45.92 166 ALA A C 1
ATOM 1343 O O . ALA A 1 186 ? -14.936 55.940 12.016 1.00 44.27 166 ALA A O 1
ATOM 1345 N N . THR A 1 187 ? -13.075 56.543 10.925 1.00 43.50 167 THR A N 1
ATOM 1346 C CA . THR A 1 187 ? -13.365 55.788 9.729 1.00 41.27 167 THR A CA 1
ATOM 1347 C C . THR A 1 187 ? -12.160 54.921 9.426 1.00 46.43 167 THR A C 1
ATOM 1348 O O . THR A 1 187 ? -11.087 55.083 10.026 1.00 45.08 167 THR A O 1
ATOM 1352 N N . ASP A 1 188 ? -12.333 54.013 8.482 1.00 48.25 168 ASP A N 1
ATOM 1353 C CA . ASP A 1 188 ? -11.257 53.141 8.045 1.00 54.92 168 ASP A CA 1
ATOM 1354 C C . ASP A 1 188 ? -10.055 53.975 7.624 1.00 53.50 168 ASP A C 1
ATOM 1355 O O . ASP A 1 188 ? -8.921 53.694 8.009 1.00 48.83 168 ASP A O 1
ATOM 1360 N N . GLN A 1 189 ? -10.302 55.030 6.867 1.00 55.20 169 GLN A N 1
ATOM 1361 C CA . GLN A 1 189 ? -9.205 55.759 6.276 1.00 57.05 169 GLN A CA 1
ATOM 1362 C C . GLN A 1 189 ? -8.546 56.682 7.291 1.00 49.78 169 GLN A C 1
ATOM 1363 O O . GLN A 1 189 ? -7.314 56.798 7.306 1.00 45.62 169 GLN A O 1
ATOM 1369 N N . ILE A 1 190 ? -9.328 57.272 8.190 1.00 40.11 170 ILE A N 1
ATOM 1370 C CA . ILE A 1 190 ? -8.709 58.057 9.262 1.00 42.80 170 ILE A CA 1
ATOM 1371 C C . ILE A 1 190 ? -7.614 57.229 9.924 1.0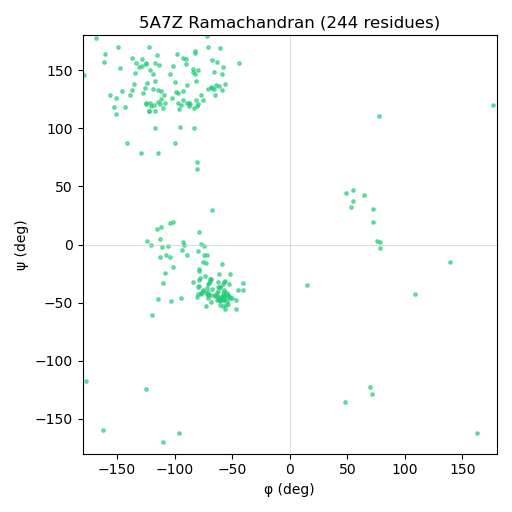0 42.59 170 ILE A C 1
ATOM 1372 O O . ILE A 1 190 ? -6.502 57.701 10.144 1.00 37.40 170 ILE A O 1
ATOM 1377 N N . LEU A 1 191 ? -7.935 55.974 10.215 1.00 40.96 171 LEU A N 1
ATOM 1378 C CA . LEU A 1 191 ? -6.994 55.090 10.878 1.00 43.65 171 LEU A CA 1
ATOM 1379 C C . LEU A 1 191 ? -5.808 54.710 10.022 1.00 44.91 171 LEU A C 1
ATOM 1380 O O . LEU A 1 191 ? -4.687 54.701 10.509 1.00 42.56 171 LEU A O 1
ATOM 1385 N N . ARG A 1 192 ? -6.040 54.392 8.748 1.00 48.66 172 ARG A N 1
ATOM 1386 C CA . ARG A 1 192 ? -4.939 53.971 7.887 1.00 48.75 172 ARG A CA 1
ATOM 1387 C C . ARG A 1 192 ? -4.034 55.155 7.616 1.00 48.14 172 ARG A C 1
ATOM 1388 O O . ARG A 1 192 ? -2.828 55.004 7.482 1.00 47.02 172 ARG A O 1
ATOM 1396 N N . ASP A 1 193 ? -4.609 56.343 7.619 1.00 45.41 173 ASP A N 1
ATOM 1397 C CA . ASP A 1 193 ? -3.845 57.544 7.341 1.00 45.31 173 ASP A CA 1
ATOM 1398 C C . ASP A 1 193 ? -3.027 58.064 8.498 1.00 48.54 173 ASP A C 1
ATOM 1399 O O . ASP A 1 193 ? -2.299 59.015 8.315 1.00 52.19 173 ASP A O 1
ATOM 1404 N N . HIS A 1 194 ? -3.147 57.485 9.681 1.00 43.11 174 HIS A N 1
ATOM 1405 C CA . HIS A 1 194 ? -2.353 57.935 10.803 1.00 38.18 174 HIS A CA 1
ATOM 1406 C C . HIS A 1 194 ? -1.371 56.881 11.223 1.00 36.35 174 HIS A C 1
ATOM 1407 O O . HIS A 1 194 ? -1.579 55.744 10.969 1.00 38.56 174 HIS A O 1
ATOM 1414 N N . ASN A 1 195 ? -0.278 57.261 11.844 1.00 33.88 175 ASN A N 1
ATOM 1415 C CA . ASN A 1 195 ? 0.744 56.257 12.171 1.00 33.38 175 ASN A CA 1
ATOM 1416 C C . ASN A 1 195 ? 1.066 56.125 13.664 1.00 31.46 175 ASN A C 1
ATOM 1417 O O . ASN A 1 195 ? 1.934 55.341 14.044 1.00 33.87 175 ASN A O 1
ATOM 1422 N N . VAL A 1 196 ? 0.405 56.931 14.488 1.00 32.28 176 VAL A N 1
ATOM 1423 C CA . VAL A 1 196 ? 0.600 56.908 15.955 1.00 30.54 176 VAL A CA 1
ATOM 1424 C C . VAL A 1 196 ? -0.773 57.042 16.635 1.00 28.33 176 VAL A C 1
ATOM 1425 O O . VAL A 1 196 ? -1.542 57.930 16.302 1.00 30.32 176 VAL A O 1
ATOM 1429 N N . PHE A 1 197 ? -1.070 56.136 17.563 1.00 28.62 177 PHE A N 1
ATOM 1430 C CA . PHE A 1 197 ? -2.398 56.066 18.224 1.00 33.42 177 PHE A CA 1
ATOM 1431 C C . PHE A 1 197 ? -2.276 56.133 19.719 1.00 31.06 177 PHE A C 1
ATOM 1432 O O . PHE A 1 197 ? -1.583 55.331 20.317 1.00 36.74 177 PHE A O 1
ATOM 1440 N N . VAL A 1 198 ? -2.919 57.143 20.313 1.00 32.92 178 VAL A N 1
ATOM 1441 C CA . VAL A 1 198 ? -2.814 57.419 21.728 1.00 30.97 178 VAL A CA 1
ATOM 1442 C C . VAL A 1 198 ? -4.126 57.046 22.422 1.00 32.86 178 VAL A C 1
ATOM 1443 O O . VAL A 1 198 ? -5.200 57.563 22.075 1.00 30.08 178 VAL A O 1
ATOM 1447 N N . ILE A 1 199 ? -3.999 56.137 23.396 1.00 37.50 179 ILE A N 1
ATOM 1448 C CA . ILE A 1 199 ? -5.090 55.675 24.254 1.00 41.06 179 ILE A CA 1
ATOM 1449 C C . ILE A 1 199 ? -4.729 55.938 25.718 1.00 38.52 179 ILE A C 1
ATOM 1450 O O . ILE A 1 199 ? -3.769 55.377 26.254 1.00 38.07 179 ILE A O 1
ATOM 1455 N N . GLY A 1 200 ? -5.487 56.816 26.359 1.00 40.94 180 GLY A N 1
ATOM 1456 C CA . GLY A 1 200 ? -5.310 57.088 27.786 1.00 38.96 180 GLY A CA 1
ATOM 1457 C C . GLY A 1 200 ? -6.278 56.269 28.602 1.00 41.91 180 GLY A C 1
ATOM 1458 O O . GLY A 1 200 ? -6.825 55.285 28.116 1.00 40.81 180 GLY A O 1
ATOM 1459 N N . GLY A 1 201 ? -6.484 56.680 29.846 1.00 49.97 181 GLY A N 1
ATOM 1460 C CA . GLY A 1 201 ? -7.396 55.995 30.758 1.00 52.93 181 GLY A CA 1
ATOM 1461 C C . GLY A 1 201 ? -8.772 56.647 30.836 1.00 54.51 181 GLY A C 1
ATOM 1462 O O . GLY A 1 201 ? -8.949 57.802 30.432 1.00 58.88 181 GLY A O 1
ATOM 1463 N N . ILE A 1 202 ? -9.733 55.909 31.365 1.00 57.37 182 ILE A N 1
ATOM 1464 C CA . ILE A 1 202 ? -11.078 56.409 31.581 1.00 66.04 182 ILE A CA 1
ATOM 1465 C C . ILE A 1 202 ? -11.175 57.076 32.920 1.00 66.54 182 ILE A C 1
ATOM 1466 O O . ILE A 1 202 ? -10.959 56.469 33.943 1.00 60.56 182 ILE A O 1
ATOM 1471 N N . VAL A 1 203 ? -11.497 58.350 32.904 1.00 73.80 183 VAL A N 1
ATOM 1472 C CA . VAL A 1 203 ? -11.543 59.104 34.131 1.00 80.54 183 VAL A CA 1
ATOM 1473 C C . VAL A 1 203 ? -12.947 59.557 34.435 1.00 89.56 183 VAL A C 1
ATOM 1474 O O . VAL A 1 203 ? -13.288 60.698 34.222 1.00 97.06 183 VAL A O 1
ATOM 1478 N N . ASP A 1 204 ? -13.766 58.659 34.948 1.00 97.47 184 ASP A N 1
ATOM 1479 C CA . ASP A 1 204 ? -15.076 59.034 35.437 1.00 98.98 184 ASP A CA 1
ATOM 1480 C C . ASP A 1 204 ? -16.046 59.240 34.321 1.00 95.85 184 ASP A C 1
ATOM 1481 O O . ASP A 1 204 ? -15.926 60.198 33.571 1.00 84.97 184 ASP A O 1
ATOM 1486 N N . LYS A 1 205 ? -17.016 58.337 34.226 1.00 100.72 185 LYS A N 1
ATOM 1487 C CA . LYS A 1 205 ? -18.070 58.410 33.214 1.00 99.03 185 LYS A CA 1
ATOM 1488 C C . LYS A 1 205 ? -17.581 58.534 31.776 1.00 100.52 185 LYS A C 1
ATOM 1489 O O . LYS A 1 205 ? -18.234 59.149 30.944 1.00 93.17 185 LYS A O 1
ATOM 1495 N N . GLY A 1 206 ? -16.436 57.944 31.473 1.00 101.29 186 GLY A N 1
ATOM 1496 C CA . GLY A 1 206 ? -16.056 57.807 30.084 1.00 106.53 186 GLY A CA 1
ATOM 1497 C C . GLY A 1 206 ? -14.936 58.594 29.459 1.00 104.04 186 GLY A C 1
ATOM 1498 O O . GLY A 1 206 ? -14.230 58.016 28.665 1.00 113.84 186 GLY A O 1
ATOM 1499 N N . ARG A 1 207 ? -14.791 59.882 29.717 1.00 92.74 187 ARG A N 1
ATOM 1500 C CA . ARG A 1 207 ? -13.741 60.490 28.955 1.00 89.01 187 ARG A CA 1
ATOM 1501 C C . ARG A 1 207 ? -12.459 59.788 29.224 1.00 75.06 187 ARG A C 1
ATOM 1502 O O . ARG A 1 207 ? -12.258 59.170 30.243 1.00 76.80 187 ARG A O 1
ATOM 1510 N N . ARG A 1 208 ? -11.617 59.858 28.236 1.00 65.80 188 ARG A N 1
ATOM 1511 C CA . ARG A 1 208 ? -10.336 59.189 28.267 1.00 67.16 188 ARG A CA 1
ATOM 1512 C C . ARG A 1 208 ? -9.277 60.246 28.208 1.00 57.60 188 ARG A C 1
ATOM 1513 O O . ARG A 1 208 ? -8.980 60.783 27.160 1.00 58.89 188 ARG A O 1
ATOM 1521 N N . LEU A 1 209 ? -8.741 60.550 29.363 1.00 51.56 189 LEU A N 1
ATOM 1522 C CA . LEU A 1 209 ? -7.696 61.530 29.489 1.00 51.15 189 LEU A CA 1
ATOM 1523 C C . LEU A 1 209 ? -6.346 60.924 29.110 1.00 44.79 189 LEU A C 1
ATOM 1524 O O . LEU A 1 209 ? -5.899 59.924 29.686 1.00 38.87 189 LEU A O 1
ATOM 1529 N N . ASP A 1 210 ? -5.737 61.535 28.104 1.00 42.28 190 ASP A N 1
ATOM 1530 C CA . ASP A 1 210 ? -4.349 61.317 27.744 1.00 40.95 190 ASP A CA 1
ATOM 1531 C C . ASP A 1 210 ? -3.497 62.457 28.323 1.00 36.89 190 ASP A C 1
ATOM 1532 O O . ASP A 1 210 ? -3.266 63.477 27.669 1.00 37.08 190 ASP A O 1
ATOM 1537 N N . ARG A 1 211 ? -3.052 62.287 29.556 1.00 31.07 191 ARG A N 1
ATOM 1538 C CA . ARG A 1 211 ? -2.504 63.382 30.302 1.00 32.28 191 ARG A CA 1
ATOM 1539 C C . ARG A 1 211 ? -1.065 63.745 29.880 1.00 31.63 191 ARG A C 1
ATOM 1540 O O . ARG A 1 211 ? -0.708 64.904 29.868 1.00 31.07 191 ARG A O 1
ATOM 1548 N N . ALA A 1 212 ? -0.214 62.756 29.630 1.00 30.35 192 ALA A N 1
ATOM 1549 C CA . ALA A 1 212 ? 1.189 63.064 29.312 1.00 31.61 192 ALA A CA 1
ATOM 1550 C C . ALA A 1 212 ? 1.277 63.645 27.890 1.00 33.97 192 ALA A C 1
ATOM 1551 O O . ALA A 1 212 ? 2.122 64.491 27.588 1.00 31.63 192 ALA A O 1
ATOM 1553 N N . THR A 1 213 ? 0.333 63.278 27.047 1.00 35.05 193 THR A N 1
ATOM 1554 C CA . THR A 1 213 ? 0.282 63.867 25.725 1.00 41.44 193 THR A CA 1
ATOM 1555 C C . THR A 1 213 ? -0.362 65.277 25.740 1.00 37.17 193 THR A C 1
ATOM 1556 O O . THR A 1 213 ? 0.075 66.166 25.023 1.00 41.66 193 THR A O 1
ATOM 1560 N N . GLU A 1 214 ? -1.366 65.484 26.579 1.00 38.38 194 GLU A N 1
ATOM 1561 C CA . GLU A 1 214 ? -1.900 66.838 26.825 1.00 41.27 194 GLU A CA 1
ATOM 1562 C C . GLU A 1 214 ? -0.815 67.793 27.316 1.00 37.13 194 GLU A C 1
ATOM 1563 O O . GLU A 1 214 ? -0.746 68.953 26.918 1.00 31.77 194 GLU A O 1
ATOM 1569 N N . ARG A 1 215 ? 0.055 67.279 28.158 1.00 37.16 195 ARG A N 1
ATOM 1570 C CA . ARG A 1 215 ? 1.145 68.059 28.679 1.00 38.80 195 ARG A CA 1
ATOM 1571 C C . ARG A 1 215 ? 2.110 68.473 27.573 1.00 39.28 195 ARG A C 1
ATOM 1572 O O . ARG A 1 215 ? 2.559 69.633 27.527 1.00 31.03 195 ARG A O 1
ATOM 1580 N N . LEU A 1 216 ? 2.426 67.544 26.676 1.00 38.99 196 LEU A N 1
ATOM 1581 C CA . LEU A 1 216 ? 3.287 67.869 25.535 1.00 43.78 196 LEU A CA 1
ATOM 1582 C C . LEU A 1 216 ? 2.635 68.914 24.610 1.00 42.90 196 LEU A C 1
ATOM 1583 O O . LEU A 1 216 ? 3.265 69.884 24.228 1.00 35.25 196 LEU A O 1
ATOM 1588 N N . ALA A 1 217 ? 1.369 68.675 24.274 1.00 39.04 197 ALA A N 1
ATOM 1589 C CA . ALA A 1 217 ? 0.580 69.533 23.412 1.00 41.44 197 ALA A CA 1
ATOM 1590 C C . ALA A 1 217 ? 0.496 70.973 23.904 1.00 41.97 197 ALA A C 1
ATOM 1591 O O . ALA A 1 217 ? 0.778 71.917 23.145 1.00 41.26 197 ALA A O 1
ATOM 1593 N N . LEU A 1 218 ? 0.047 71.147 25.147 1.00 41.50 198 LEU A N 1
ATOM 1594 C CA . LEU A 1 218 ? 0.010 72.477 25.789 1.00 39.71 198 LEU A CA 1
ATOM 1595 C C . LEU A 1 218 ? 1.362 73.158 25.848 1.00 39.39 198 LEU A C 1
ATOM 1596 O O . LEU A 1 218 ? 1.449 74.370 25.847 1.00 49.16 198 LEU A O 1
ATOM 1601 N N . SER A 1 219 ? 2.413 72.388 25.975 1.00 40.16 199 SER A N 1
ATOM 1602 C CA . SER A 1 219 ? 3.718 72.963 26.180 1.00 44.75 199 SER A CA 1
ATOM 1603 C C . SER A 1 219 ? 4.328 73.482 24.866 1.00 44.17 199 SER A C 1
ATOM 1604 O O . SER A 1 219 ? 5.193 74.365 24.881 1.00 38.67 199 SER A O 1
ATOM 1607 N N . ARG A 1 220 ? 3.862 72.946 23.736 1.00 43.32 200 ARG A N 1
ATOM 1608 C CA . ARG A 1 220 ? 4.441 73.277 22.435 1.00 40.72 200 ARG A CA 1
ATOM 1609 C C . ARG A 1 220 ? 3.419 73.820 21.449 1.00 36.33 200 ARG A C 1
ATOM 1610 O O . ARG A 1 220 ? 3.735 74.047 20.290 1.00 38.72 200 ARG A O 1
ATOM 1618 N N . GLY A 1 221 ? 2.182 73.980 21.911 1.00 34.88 201 GLY A N 1
ATOM 1619 C CA . GLY A 1 221 ? 1.116 74.507 21.103 1.00 34.34 201 GLY A CA 1
ATOM 1620 C C . GLY A 1 221 ? 0.593 73.576 20.035 1.00 38.00 201 GLY A C 1
ATOM 1621 O O . GLY A 1 221 ? 0.130 74.055 18.983 1.00 43.27 201 GLY A O 1
ATOM 1622 N N . TYR A 1 222 ? 0.636 72.251 20.277 1.00 38.48 202 TYR A N 1
ATOM 1623 C CA . TYR A 1 222 ? 0.077 71.284 19.307 1.00 35.96 202 TYR A CA 1
ATOM 1624 C C . TYR A 1 222 ? -1.355 70.946 19.629 1.00 36.29 202 TYR A C 1
ATOM 1625 O O . TYR A 1 222 ? -1.825 71.167 20.727 1.00 35.43 202 TYR A O 1
ATOM 1634 N N . SER A 1 223 ? -2.044 70.428 18.634 1.00 37.61 203 SER A N 1
ATOM 1635 C CA . SER A 1 223 ? -3.384 69.927 18.794 1.00 42.91 203 SER A CA 1
ATOM 1636 C C . SER A 1 223 ? -3.531 68.700 17.908 1.00 48.77 203 SER A C 1
ATOM 1637 O O . SER A 1 223 ? -3.374 68.774 16.694 1.00 51.99 203 SER A O 1
ATOM 1640 N N . PHE A 1 224 ? -3.795 67.560 18.522 1.00 45.36 204 PHE A N 1
ATOM 1641 C CA . PHE A 1 224 ? -3.959 66.338 17.787 1.00 41.46 204 PHE A CA 1
ATOM 1642 C C . PHE A 1 224 ? -5.432 65.987 17.706 1.00 35.77 204 PHE A C 1
ATOM 1643 O O . PHE A 1 224 ? -6.168 66.253 18.617 1.00 31.80 204 PHE A O 1
ATOM 1651 N N . PRO A 1 225 ? -5.848 65.369 16.600 1.00 34.41 205 PRO A N 1
ATOM 1652 C CA . PRO A 1 225 ? -7.257 65.059 16.423 1.00 33.88 205 PRO A CA 1
ATOM 1653 C C . PRO A 1 225 ? -7.720 64.046 17.426 1.00 36.28 205 PRO A C 1
ATOM 1654 O O . PRO A 1 225 ? -6.943 63.204 17.850 1.00 34.35 205 PRO A O 1
ATOM 1658 N N . ARG A 1 226 ? -8.984 64.148 17.814 1.00 37.51 206 ARG A N 1
ATOM 1659 C CA . ARG A 1 226 ? -9.561 63.300 18.825 1.00 39.65 206 ARG A CA 1
ATOM 1660 C C . ARG A 1 226 ? -10.678 62.509 18.190 1.00 45.67 206 ARG A C 1
ATOM 1661 O O . ARG A 1 226 ? -11.692 63.087 17.782 1.00 44.48 206 ARG A O 1
ATOM 1669 N N . VA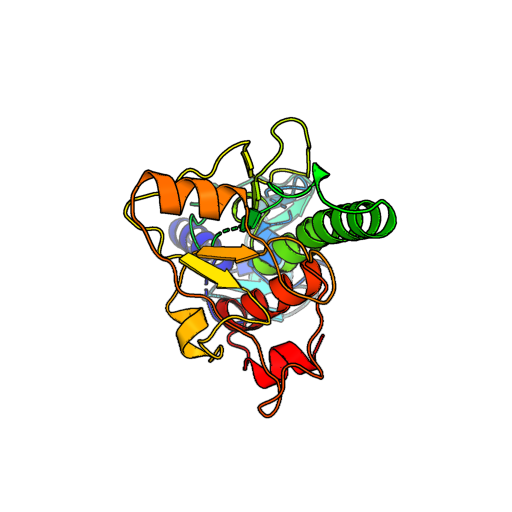L A 1 227 ? -10.552 61.189 18.230 1.00 44.16 207 VAL A N 1
ATOM 1670 C CA . VAL A 1 227 ? -11.287 60.330 17.343 1.00 42.35 207 VAL A CA 1
ATOM 1671 C C . VAL A 1 227 ? -12.128 59.361 18.167 1.00 45.46 207 VAL A C 1
ATOM 1672 O O . VAL A 1 227 ? -11.612 58.665 19.037 1.00 43.74 207 VAL A O 1
ATOM 1676 N N . LYS A 1 228 ? -13.446 59.392 17.954 1.00 43.08 208 LYS A N 1
ATOM 1677 C CA . LYS A 1 228 ? -14.340 58.447 18.623 1.00 42.95 208 LYS A CA 1
ATOM 1678 C C . LYS A 1 228 ? -14.698 57.287 17.691 1.00 40.54 208 LYS A C 1
ATOM 1679 O O . LYS A 1 228 ? -15.058 57.478 16.525 1.00 45.26 208 LYS A O 1
ATOM 1685 N N . ILE A 1 229 ? -14.558 56.084 18.209 1.00 39.67 209 ILE A N 1
ATOM 1686 C CA . ILE A 1 229 ? -14.893 54.899 17.468 1.00 45.89 209 ILE A CA 1
ATOM 1687 C C . ILE A 1 229 ? -16.363 54.565 17.714 1.00 43.45 209 ILE A C 1
ATOM 1688 O O . ILE A 1 229 ? -16.758 54.399 18.848 1.00 39.39 209 ILE A O 1
ATOM 1693 N N . GLN A 1 230 ? -17.155 54.500 16.639 1.00 46.53 210 GLN A N 1
ATOM 1694 C CA . GLN A 1 230 ? -18.606 54.189 16.718 1.00 50.98 210 GLN A CA 1
ATOM 1695 C C . GLN A 1 230 ? -18.984 52.949 15.905 1.00 51.16 210 GLN A C 1
ATOM 1696 O O . GLN A 1 230 ? -18.381 52.649 14.880 1.00 47.80 210 GLN A O 1
ATOM 1702 N N . LEU A 1 231 ? -20.007 52.252 16.361 1.00 55.91 211 LEU A N 1
ATOM 1703 C CA . LEU A 1 231 ? -20.607 51.189 15.594 1.00 59.31 211 LEU A CA 1
ATOM 1704 C C . LEU A 1 231 ? -22.022 51.627 15.258 1.00 65.82 211 LEU A C 1
ATOM 1705 O O . LEU A 1 231 ? -22.800 51.955 16.156 1.00 64.34 211 LEU A O 1
ATOM 1710 N N . ARG A 1 232 ? -22.339 51.673 13.965 1.00 70.37 212 ARG A N 1
ATOM 1711 C CA . ARG A 1 232 ? -23.675 52.044 13.505 1.00 75.31 212 ARG A CA 1
ATOM 1712 C C . ARG A 1 232 ? -24.068 53.397 14.092 1.00 72.67 212 ARG A C 1
ATOM 1713 O O . ARG A 1 232 ? -25.152 53.562 14.655 1.00 64.15 212 ARG A O 1
ATOM 1721 N N . GLY A 1 233 ? -23.142 54.347 14.010 1.00 71.98 213 GLY A N 1
ATOM 1722 C CA . GLY A 1 233 ? -23.423 55.729 14.378 1.00 67.61 213 GLY A CA 1
ATOM 1723 C C . GLY A 1 233 ? -23.426 55.969 15.874 1.00 68.18 213 GLY A C 1
ATOM 1724 O O . GLY A 1 233 ? -23.579 57.104 16.316 1.00 62.34 213 GLY A O 1
ATOM 1725 N N . SER A 1 234 ? -23.241 54.912 16.661 1.00 63.13 214 SER A N 1
ATOM 1726 C CA . SER A 1 234 ? -23.280 55.039 18.105 1.00 67.05 214 SER A CA 1
ATOM 1727 C C . SER A 1 234 ? -22.012 54.526 18.781 1.00 71.04 214 SER A C 1
ATOM 1728 O O . SER A 1 234 ? -21.490 53.464 18.432 1.00 74.81 214 SER A O 1
ATOM 1731 N N . ILE A 1 235 ? -21.556 55.262 19.789 1.00 76.54 215 ILE A N 1
ATOM 1732 C CA . ILE A 1 235 ? -20.555 54.745 20.722 1.00 87.65 215 ILE A CA 1
ATOM 1733 C C . ILE A 1 235 ? -21.295 53.864 21.729 1.00 80.95 215 ILE A C 1
ATOM 1734 O O . ILE A 1 235 ? -21.375 54.186 22.904 1.00 89.92 215 ILE A O 1
ATOM 1739 N N . ILE A 1 236 ? -21.860 52.768 21.234 1.00 79.20 216 ILE A N 1
ATOM 1740 C CA . ILE A 1 236 ? -22.683 51.893 22.056 1.00 85.13 216 ILE A CA 1
ATOM 1741 C C . ILE A 1 236 ? -22.121 50.480 22.138 1.00 79.26 216 ILE A C 1
ATOM 1742 O O . ILE A 1 236 ? -21.805 49.996 23.225 1.00 83.34 216 ILE A O 1
ATOM 1747 N N . GLY A 1 237 ? -22.001 49.814 20.993 1.00 76.68 217 GLY A N 1
ATOM 1748 C CA . GLY A 1 237 ? -21.525 48.415 20.994 1.00 76.87 217 GLY A CA 1
ATOM 1749 C C . GLY A 1 237 ? -20.007 48.245 21.151 1.00 70.85 217 GLY A C 1
ATOM 1750 O O . GLY A 1 237 ? -19.487 47.146 20.999 1.00 61.04 217 GLY A O 1
ATOM 1751 N N . VAL A 1 238 ? -19.302 49.326 21.488 1.00 61.16 218 VAL A N 1
ATOM 1752 C CA . VAL A 1 238 ? -17.851 49.381 21.320 1.00 57.05 218 VAL A CA 1
ATOM 1753 C C . VAL A 1 238 ? -17.135 49.058 22.624 1.00 49.85 218 VAL A C 1
ATOM 1754 O O . VAL A 1 238 ? -17.433 49.650 23.634 1.00 49.27 218 VAL A O 1
ATOM 1758 N N . PRO A 1 239 ? -16.150 48.148 22.593 1.00 51.08 219 PRO A N 1
ATOM 1759 C CA . PRO A 1 239 ? -15.367 47.883 23.812 1.00 47.13 219 PRO A CA 1
ATOM 1760 C C . PRO A 1 239 ? -14.686 49.140 24.324 1.00 48.80 219 PRO A C 1
ATOM 1761 O O . PRO A 1 239 ? -14.302 49.991 23.523 1.00 48.33 219 PRO A O 1
ATOM 1765 N N . ASP A 1 240 ? -14.545 49.278 25.642 1.00 49.62 220 ASP A N 1
ATOM 1766 C CA . ASP A 1 240 ? -13.761 50.396 26.189 1.00 49.12 220 ASP A CA 1
ATOM 1767 C C . ASP A 1 240 ? -12.484 49.939 26.873 1.00 45.74 220 ASP A C 1
ATOM 1768 O O . ASP A 1 240 ? -11.766 50.757 27.448 1.00 47.33 220 ASP A O 1
ATOM 1773 N N . GLU A 1 241 ? -12.202 48.645 26.792 1.00 33.78 221 GLU A N 1
ATOM 1774 C CA . GLU A 1 241 ? -10.942 48.097 27.253 1.00 38.28 221 GLU A CA 1
ATOM 1775 C C . GLU A 1 241 ? -9.795 48.516 26.318 1.00 34.94 221 GLU A C 1
ATOM 1776 O O . GLU A 1 241 ? -9.902 48.408 25.095 1.00 34.09 221 GLU A O 1
ATOM 1782 N N . ILE A 1 242 ? -8.698 48.967 26.912 1.00 33.41 222 ILE A N 1
ATOM 1783 C CA . ILE A 1 242 ? -7.550 49.506 26.162 1.00 30.09 222 ILE A CA 1
ATOM 1784 C C . ILE A 1 242 ? -7.053 48.442 25.217 1.00 29.75 222 ILE A C 1
ATOM 1785 O O . ILE A 1 242 ? -6.955 48.681 24.050 1.00 31.24 222 ILE A O 1
ATOM 1790 N N . ASN A 1 243 ? -6.771 47.255 25.735 1.00 30.77 223 ASN A N 1
ATOM 1791 C CA . ASN A 1 243 ? -6.396 46.111 24.901 1.00 31.89 223 ASN A CA 1
ATOM 1792 C C . ASN A 1 243 ? -7.375 45.766 23.735 1.00 34.64 223 ASN A C 1
ATOM 1793 O O . ASN A 1 243 ? -6.949 45.329 22.673 1.00 31.61 223 ASN A O 1
ATOM 1798 N N . LYS A 1 244 ? -8.671 45.975 23.932 1.00 36.56 224 LYS A N 1
ATOM 1799 C CA . LYS A 1 244 ? -9.644 45.716 22.881 1.00 35.95 224 LYS A CA 1
ATOM 1800 C C . LYS A 1 244 ? -9.651 46.827 21.813 1.00 33.72 224 LYS A C 1
ATOM 1801 O O . LYS A 1 244 ? -9.696 46.550 20.625 1.00 34.19 224 LYS A O 1
ATOM 1807 N N . ILE A 1 245 ? -9.578 48.076 22.251 1.00 30.14 225 ILE A N 1
ATOM 1808 C CA . ILE A 1 245 ? -9.388 49.204 21.350 1.00 31.67 225 ILE A CA 1
ATOM 1809 C C . ILE A 1 245 ? -8.110 49.027 20.514 1.00 31.25 225 ILE A C 1
ATOM 1810 O O . ILE A 1 245 ? -8.111 49.260 19.291 1.00 30.56 225 ILE A O 1
ATOM 1815 N N . LEU A 1 246 ? -7.008 48.684 21.176 1.00 28.73 226 LEU A N 1
ATOM 1816 C CA . LEU A 1 246 ? -5.752 48.424 20.467 1.00 29.05 226 LEU A CA 1
ATOM 1817 C C . LEU A 1 246 ? -5.957 47.379 19.359 1.00 29.17 226 LEU A C 1
ATOM 1818 O O . LEU A 1 246 ? -5.592 47.581 18.210 1.00 30.22 226 LEU A O 1
ATOM 1823 N N . GLU A 1 247 ? -6.554 46.256 19.709 1.00 31.83 227 GLU A N 1
ATOM 1824 C CA . GLU A 1 247 ? -6.755 45.198 18.733 1.00 33.59 227 GLU A CA 1
ATOM 1825 C C . GLU A 1 247 ? -7.624 45.637 17.540 1.00 34.33 227 GLU A C 1
ATOM 1826 O O . GLU A 1 247 ? -7.370 45.244 16.404 1.00 33.23 227 GLU A O 1
ATOM 1832 N N . ILE A 1 248 ? -8.620 46.469 17.791 1.00 33.16 228 ILE A N 1
ATOM 1833 C CA . ILE A 1 248 ? -9.418 47.013 16.706 1.00 34.74 228 ILE A CA 1
ATOM 1834 C C . ILE A 1 248 ? -8.578 47.813 15.733 1.00 34.59 228 ILE A C 1
ATOM 1835 O O . ILE A 1 248 ? -8.779 47.725 14.511 1.00 34.27 228 ILE A O 1
ATOM 1840 N N . ILE A 1 249 ? -7.705 48.665 16.263 1.00 35.51 229 ILE A N 1
ATOM 1841 C CA . ILE A 1 249 ? -6.875 49.532 15.408 1.00 34.28 229 ILE A CA 1
ATOM 1842 C C . ILE A 1 249 ? -6.000 48.613 14.562 1.00 31.73 229 ILE A C 1
ATOM 1843 O O . ILE A 1 249 ? -5.868 48.784 13.370 1.00 31.91 229 ILE A O 1
ATOM 1848 N N . LEU A 1 250 ? -5.395 47.644 15.204 1.00 32.06 230 LEU A N 1
ATOM 1849 C CA . LEU A 1 250 ? -4.474 46.746 14.524 1.00 32.78 230 LEU A CA 1
ATOM 1850 C C . LEU A 1 250 ? -5.206 45.819 13.521 1.00 32.93 230 LEU A C 1
ATOM 1851 O O . LEU A 1 250 ? -4.644 45.488 12.502 1.00 34.33 230 LEU A O 1
ATOM 1856 N N . ARG A 1 251 ? -6.472 45.467 13.777 1.00 32.95 231 ARG A N 1
ATOM 1857 C CA . ARG A 1 251 ? -7.238 44.666 12.808 1.00 36.17 231 ARG A CA 1
ATOM 1858 C C . ARG A 1 251 ? -7.270 45.415 11.522 1.00 32.88 231 ARG A C 1
ATOM 1859 O O . ARG A 1 251 ? -7.165 44.841 10.466 1.00 29.28 231 ARG A O 1
ATOM 1867 N N . VAL A 1 252 ? -7.581 46.703 11.634 1.00 33.41 232 VAL A N 1
ATOM 1868 C CA . VAL A 1 252 ? -7.869 47.532 10.492 1.00 33.53 232 VAL A CA 1
ATOM 1869 C C . VAL A 1 252 ? -6.571 47.824 9.736 1.00 37.23 232 VAL A C 1
ATOM 1870 O O . VAL A 1 252 ? -6.512 47.680 8.524 1.00 38.66 232 VAL A O 1
ATOM 1874 N N . LYS A 1 253 ? -5.503 48.100 10.461 1.00 34.48 233 LYS A N 1
ATOM 1875 C CA . LYS A 1 253 ? -4.274 48.545 9.819 1.00 34.64 233 LYS A CA 1
ATOM 1876 C C . LYS A 1 253 ? -3.408 47.420 9.303 1.00 35.82 233 LYS A C 1
ATOM 1877 O O . LYS A 1 253 ? -2.674 47.612 8.335 1.00 33.79 233 LYS A O 1
ATOM 1883 N N . GLU A 1 254 ? -3.422 46.277 9.978 1.00 34.33 234 GLU A N 1
ATOM 1884 C CA . GLU A 1 254 ? -2.479 45.206 9.642 1.00 35.51 234 GLU A CA 1
ATOM 1885 C C . GLU A 1 254 ? -3.175 44.041 8.957 1.00 35.73 234 GLU A C 1
ATOM 1886 O O . GLU A 1 254 ? -2.556 43.283 8.221 1.00 36.99 234 GLU A O 1
ATOM 1892 N N . LEU A 1 255 ? -4.464 43.898 9.205 1.00 34.46 235 LEU A N 1
ATOM 1893 C CA . LEU A 1 255 ? -5.233 42.816 8.600 1.00 35.84 235 LEU A CA 1
ATOM 1894 C C . LEU A 1 255 ? -6.125 43.318 7.492 1.00 37.08 235 LEU A C 1
ATOM 1895 O O . LEU A 1 255 ? -6.800 42.551 6.846 1.00 41.55 235 LEU A O 1
ATOM 1900 N N . ASP A 1 256 ? -6.111 44.615 7.260 1.00 39.98 236 ASP A N 1
ATOM 1901 C CA . ASP A 1 256 ? -7.021 45.225 6.302 1.00 44.94 236 ASP A CA 1
ATOM 1902 C C . ASP A 1 256 ? -8.472 44.888 6.600 1.00 41.90 236 ASP A C 1
ATOM 1903 O O . ASP A 1 256 ? -9.261 44.706 5.699 1.00 42.80 236 ASP A O 1
ATOM 1908 N N . GLN A 1 257 ? -8.821 44.829 7.869 1.00 39.03 237 GLN A N 1
ATOM 1909 C CA . GLN A 1 257 ? -10.156 44.581 8.217 1.00 38.47 237 GLN A CA 1
ATOM 1910 C C . GLN A 1 257 ? -10.934 45.867 8.198 1.00 43.82 237 GLN A C 1
ATOM 1911 O O . GLN A 1 257 ? -10.408 46.963 8.424 1.00 39.65 237 GLN A O 1
ATOM 1917 N N . SER A 1 258 ? -12.200 45.718 7.860 1.00 43.05 238 SER A N 1
ATOM 1918 C CA . SER A 1 258 ? -13.200 46.742 8.070 1.00 40.24 238 SER A CA 1
ATOM 1919 C C . SER A 1 258 ? -13.259 47.149 9.572 1.00 35.86 238 SER A C 1
ATOM 1920 O O . SER A 1 258 ? -13.209 46.292 10.479 1.00 34.11 238 SER A O 1
ATOM 1923 N N . LEU A 1 259 ? -13.367 48.444 9.825 1.00 33.98 239 LEU A N 1
ATOM 1924 C CA . LEU A 1 259 ? -13.599 48.949 11.171 1.00 38.08 239 LEU A CA 1
ATOM 1925 C C . LEU A 1 259 ? -14.830 48.294 11.770 1.00 40.90 239 LEU A C 1
ATOM 1926 O O . LEU A 1 259 ? -14.780 47.738 12.869 1.00 40.39 239 LEU A O 1
ATOM 1931 N N . GLU A 1 260 ? -15.917 48.288 11.008 1.00 47.48 240 GLU A N 1
ATOM 1932 C CA . GLU A 1 260 ? -17.139 47.607 11.417 1.00 50.91 240 GLU A CA 1
ATOM 1933 C C . GLU A 1 260 ? -16.899 46.152 11.834 1.00 44.12 240 GLU A C 1
ATOM 1934 O O . GLU A 1 260 ? -17.409 45.709 12.863 1.00 40.72 240 GLU A O 1
ATOM 1940 N N . GLU A 1 261 ? -16.132 45.409 11.038 1.00 47.85 241 GLU A N 1
ATOM 1941 C CA . GLU A 1 261 ? -15.909 43.991 11.318 1.00 51.67 241 GLU A CA 1
ATOM 1942 C C . GLU A 1 261 ? -14.880 43.797 12.397 1.00 49.24 241 GLU A C 1
ATOM 1943 O O . GLU A 1 261 ? -14.894 42.787 13.099 1.00 46.84 241 GLU A O 1
ATOM 1949 N N . ALA A 1 262 ? -13.935 44.733 12.473 1.00 47.01 242 ALA A N 1
ATOM 1950 C CA . ALA A 1 262 ? -12.940 44.715 13.529 1.00 43.12 242 ALA A CA 1
ATOM 1951 C C . ALA A 1 262 ? -13.660 44.887 14.862 1.00 39.84 242 ALA A C 1
ATOM 1952 O O . ALA A 1 262 ? -13.397 44.174 15.811 1.00 36.51 242 ALA A O 1
ATOM 1954 N N . ILE A 1 263 ? -14.604 45.821 14.917 1.00 43.56 243 ILE A N 1
ATOM 1955 C CA . ILE A 1 263 ? -15.324 46.049 16.154 1.00 43.39 243 ILE A CA 1
ATOM 1956 C C . ILE A 1 263 ? -16.139 44.828 16.498 1.00 45.46 243 ILE A C 1
ATOM 1957 O O . ILE A 1 263 ? -16.133 44.388 17.650 1.00 45.68 243 ILE A O 1
ATOM 1962 N N . ILE A 1 264 ? -16.823 44.269 15.496 1.00 53.53 244 ILE A N 1
ATOM 1963 C CA . ILE A 1 264 ? -17.661 43.074 15.694 1.00 52.05 244 ILE A CA 1
ATOM 1964 C C . ILE A 1 264 ? -16.830 41.966 16.310 1.00 48.65 244 ILE A C 1
ATOM 1965 O O . ILE A 1 264 ? -17.200 41.404 17.336 1.00 55.31 244 ILE A O 1
ATOM 1970 N N . SER A 1 265 ? -15.696 41.661 15.696 1.00 48.78 245 SER A N 1
ATOM 1971 C CA . SER A 1 265 ? -14.901 40.511 16.118 1.00 53.30 245 SER A CA 1
ATOM 1972 C C . SER A 1 265 ? -14.456 40.601 17.597 1.00 58.11 245 SER A C 1
ATOM 1973 O O . SER A 1 265 ? -14.097 39.586 18.192 1.00 64.45 245 SER A O 1
ATOM 1976 N N . LEU A 1 266 ? -14.526 41.803 18.192 1.00 55.59 246 LEU A N 1
ATOM 1977 C CA . LEU A 1 266 ? -14.170 42.010 19.620 1.00 57.32 246 LEU A CA 1
ATOM 1978 C C . LEU A 1 266 ? -15.367 42.202 20.559 1.00 56.89 246 LEU A C 1
ATOM 1979 O O . LEU A 1 266 ? -16.523 42.102 20.154 1.00 64.01 246 LEU A O 1
#

GO terms:
  GO:0008033 tRNA processing (P, IDA)
  GO:0160106 tRNA (adenine(9)-N1)-methyltransferase activity (F, IDA)

B-factor: mean 43.51, std 14.46, range [20.0, 113.84]

Nearest PDB structures (foldseek):
  5a7z-assembly1_A  TM=1.004E+00  e=6.477E-52  Sulfolobus acidocaldarius
  5a7y-assembly2_B  TM=9.106E-01  e=5.041E-40  Sulfolobus acidocaldarius
  5a7y-assembly1_A  TM=9.135E-01  e=1.803E-38  Sulfolobus acidocaldarius
  6emv-assembly1_A  TM=7.956E-01  e=2.639E-09  Thermococcus kodakarensis
  6emv-assembly3_C  TM=7.954E-01  e=2.986E-09  Thermococcus kodakarensis

Radius of gyration: 19.94 Å; Cα contacts (8 Å, |Δi|>4): 496; chains: 1; bounding box: 44×58×46 Å

InterPro domains:
  IPR016742 tRNA methyltransferase, archaea [PIRSF018978] (3-270)
  IPR028564 tRNA methyltransferase TRM10-type domain [PS51675] (72-253)
  IPR038459 tRNA methyltransferase TRM10-type domain superfamily [G3DSA:3.40.1280.30] (74-249)
  IPR053623 tRNA (adenine(9)-N1)-methyltransferase [NF041071] (3-287)
  IPR060227 tRNA (adenine(9)-N1)-methyltransferase, N-terminal domain [PF27368] (1-74)
  IPR060228 tRNA (adenine(9)-N1)-methyltransferase, C-terminal domain [PF27369] (248-288)

Secondary structure (DSSP, 8-state):
-----HHHHHHHHHHHTT--EEE-TTS-S-HHHHHH---SSEEEEEEEEE---EEETTEEEE-SSSS-EEEEEEEETPBP-----------EE-TTGGGS-HHHHHHHHHHHHHHHHHHHHHS-GGG-EEES-SS---TT-EEESS----TT--EEEE-TT-SEEP-HHHHHT-SEEEE-EE-STT-EE-HHHHHHHHHHT----EEE--BTTBSSS----HHHHHHHHHHHHHH---HHHHHHH-

Sequence (246 aa):
RGSHTLAKVFSQKLRELGISSIYIGHERPSLQSLAIKLLKNYGLVEERREGLITQDHGIKLISGKGTETSRYTFRKGGKKVSIHLPEYPKVIDLGLFEFLNEEEKEKTLLQVDLCLSVIRKFLWDGNLTVVGKADYVLGRANIVQSLSLSDEDNPVILDPYGDVVATDQILRDHNVFVIGGIVDKGRRLDRATERLALSRGYSFPRVKIQLRGSIIGVPDEINKILEIILRVKELDQSLEEAIISL